Protein AF-A0AAD2FWX0-F1 (afdb_monomer)

Radius of gyration: 28.65 Å; Cα contacts (8 Å, |Δi|>4): 258; chains: 1; bounding box: 50×66×122 Å

Mean predicted aligned error: 11.03 Å

pLDDT: mean 80.1, std 17.55, range [33.38, 94.06]

Nearest PDB structures (foldseek):
  8rb3-assembly1_A  TM=5.840E-01  e=9.724E-02  Mus musculus
  8chf-assembly1_D  TM=2.519E-01  e=4.896E+00  Spodoptera frugiperda

Foldseek 3Di:
DWDADLNDTADQDPQLEDADDLDDPCVPDDPVPFDWDWDWFFPAPVDPGDIDTDTAGQDPDQHLLSLLVLVVVLVRNCRRVVDAQLRSLVVNLVSHDDPLNVLLVVLLVSDDPVLSRHPVSSVSSLQSSSVSRYPLCSLVNNVCCLQPPAADDPPDQLVSSLVSLVSSLSSNVSHHYDDDRDDQLVSLVSSCSRYPVVLVVVCVVVVNDSNPPPDGPVNSSVVVNVVVVVVVVVVPPPPPPPPPPPDDDDDDDDDDDDD

Organism: NCBI:txid2856

Secondary structure (DSSP, 8-state):
-EEEETTEEEE--GGGGSPPPSS---TT--SSS---EEEEEESSTTTTPPEEEEEEPPB---SHHHHHHHHHHHHHHHHHHT--HHHHHHHHHHHB-HHHHHHHHHHHHHS-TTTTTSHHHHHHHHHHHHTTTS-TTHHHHHHHHHHHT----TTS-HHHHHHHHHHHHHHGGGSSSS-PPPPHHHHHHHHHHHS-HHHHHHHHHTT--TT-TT--HHHHHHHHHHHHHHHHHHTT-PPP-------------------

Sequence (259 aa):
MKVIINGTSFDQNPKHDAPIPLYKDLSKWDPEAETKIKQKIRRNPQYASPTYKKEITPWDGDTVEDYCQFRFTWNELEIGQALNAAAKHQTILSVLSGQAKENWQTVISQLPANQQTTQQGFDTAMESFALCYCTLDARQKQRRFINKALRLPKNMSIRVFWNRLLFIFRCYPHLPGTGTTPTPEHRREILIQCLPRSVENDMTRGDYRWDDPNKTDIDLINYLTRLQTIDFSETRSIPPKTTVSYKEKEGTSRLQKRP

Solvent-accessible surface area (backbone atoms only — not comparable to full-atom values): 15430 Å² total; per-residue (Å²): 90,74,47,70,56,98,86,42,74,42,78,39,55,75,58,17,66,50,57,76,64,90,69,80,83,59,94,82,67,62,83,84,79,55,70,65,45,78,46,74,30,23,86,43,61,94,49,100,46,72,72,45,75,45,78,39,66,48,38,54,69,71,32,39,53,48,50,38,52,49,50,54,54,46,53,51,48,44,51,17,57,63,56,50,42,47,53,43,66,58,52,51,57,70,49,28,30,73,67,45,34,54,51,46,53,54,44,53,71,69,44,56,81,89,28,66,51,31,59,66,35,50,53,52,37,53,56,57,48,41,53,66,36,29,43,66,52,39,33,47,50,35,53,50,41,54,75,74,69,47,58,70,55,93,91,54,54,66,67,59,52,47,55,49,50,52,51,55,54,69,34,42,86,69,37,42,55,73,81,76,68,73,50,74,59,54,49,48,51,52,52,56,71,23,45,63,70,64,57,57,53,51,31,57,76,66,70,54,69,79,75,44,87,89,60,49,75,63,58,52,51,55,52,52,49,52,51,52,55,53,65,59,51,68,78,63,64,73,74,78,79,78,76,79,76,77,79,79,80,83,78,82,84,79,89,82,82,84,136

Structure (mmCIF, N/CA/C/O backbone):
data_AF-A0AAD2FWX0-F1
#
_entry.id   AF-A0AAD2FWX0-F1
#
loop_
_atom_site.group_PDB
_atom_site.id
_atom_site.type_symbol
_atom_site.label_atom_id
_atom_site.label_alt_id
_atom_site.label_comp_id
_ato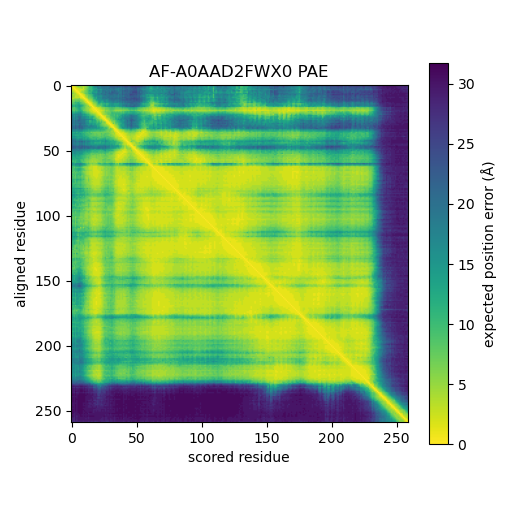m_site.label_asym_id
_atom_site.label_entity_id
_atom_site.label_seq_id
_atom_site.pdbx_PDB_ins_code
_atom_site.Cartn_x
_atom_site.Cartn_y
_atom_site.Cartn_z
_atom_site.occupancy
_atom_site.B_iso_or_equiv
_atom_site.auth_seq_id
_atom_site.auth_comp_id
_atom_site.auth_asym_id
_atom_site.auth_atom_id
_atom_site.pdbx_PDB_model_num
ATOM 1 N N . MET A 1 1 ? -6.998 -20.480 5.850 1.00 51.97 1 MET A N 1
ATOM 2 C CA . MET A 1 1 ? -5.945 -20.809 6.846 1.00 51.97 1 MET A CA 1
ATOM 3 C C . MET A 1 1 ? -6.313 -20.071 8.123 1.00 51.97 1 MET A C 1
ATOM 5 O O . MET A 1 1 ? -6.733 -18.933 7.998 1.00 51.97 1 MET A O 1
ATOM 9 N N . LYS A 1 2 ? -6.264 -20.683 9.311 1.00 53.44 2 LYS A N 1
ATOM 10 C CA . LYS A 1 2 ? -6.648 -19.988 10.552 1.00 53.44 2 LYS A CA 1
ATOM 11 C C . LYS A 1 2 ? -5.438 -19.272 11.142 1.00 53.44 2 LYS A C 1
ATOM 13 O O . LYS A 1 2 ? -4.434 -19.929 11.407 1.00 53.44 2 LYS A O 1
ATOM 18 N N . VAL A 1 3 ? -5.515 -17.956 11.327 1.00 56.06 3 VAL A N 1
ATOM 19 C CA . VAL A 1 3 ? -4.472 -17.184 12.018 1.00 56.06 3 VAL A CA 1
ATOM 20 C C . VAL A 1 3 ? -4.930 -16.875 13.424 1.00 56.06 3 VAL A C 1
ATOM 22 O O . VAL A 1 3 ? -6.023 -16.361 13.624 1.00 56.06 3 VAL A O 1
ATOM 25 N N . ILE A 1 4 ? -4.092 -17.223 14.398 1.00 63.25 4 ILE A N 1
ATOM 26 C CA . ILE A 1 4 ? -4.376 -16.990 15.807 1.00 63.25 4 ILE A CA 1
ATOM 27 C C . ILE A 1 4 ? -3.714 -15.679 16.217 1.00 63.25 4 ILE A C 1
ATOM 29 O O . ILE A 1 4 ? -2.489 -15.581 16.221 1.00 63.25 4 ILE A O 1
ATOM 33 N N . ILE A 1 5 ? -4.523 -14.687 16.578 1.00 58.03 5 ILE A N 1
ATOM 34 C CA . ILE A 1 5 ? -4.069 -13.412 17.142 1.00 58.03 5 ILE A CA 1
ATOM 35 C C . ILE A 1 5 ? -4.639 -13.340 18.553 1.00 58.03 5 ILE A C 1
ATOM 37 O O . ILE A 1 5 ? -5.848 -13.482 18.728 1.00 58.03 5 ILE A O 1
ATOM 41 N N . ASN A 1 6 ? -3.775 -13.200 19.562 1.00 57.03 6 ASN A N 1
ATOM 42 C CA . ASN A 1 6 ? -4.171 -13.145 20.977 1.00 57.03 6 ASN A CA 1
ATOM 43 C C . ASN A 1 6 ? -5.135 -14.277 21.399 1.00 57.03 6 ASN A C 1
ATOM 45 O O . ASN A 1 6 ? -6.086 -14.062 22.144 1.00 57.03 6 ASN A O 1
ATOM 49 N N . GLY A 1 7 ? -4.915 -15.494 20.888 1.00 55.06 7 GLY A N 1
ATOM 50 C CA . GLY A 1 7 ? -5.740 -16.670 21.194 1.00 55.06 7 GLY A CA 1
ATOM 51 C C . GLY A 1 7 ? -7.012 -16.826 20.350 1.00 55.06 7 GLY A C 1
ATOM 52 O O . GLY A 1 7 ? -7.690 -17.842 20.481 1.00 55.06 7 GLY A O 1
ATOM 53 N N . THR A 1 8 ? -7.318 -15.890 19.445 1.00 49.72 8 THR A N 1
ATOM 54 C CA . THR A 1 8 ? -8.514 -15.945 18.588 1.00 49.72 8 THR A CA 1
ATOM 55 C C . THR A 1 8 ? -8.162 -16.310 17.156 1.00 49.72 8 THR A C 1
ATOM 57 O O . THR A 1 8 ? -7.279 -15.710 16.552 1.00 49.72 8 THR A O 1
ATOM 60 N N . SER A 1 9 ? -8.870 -17.302 16.618 1.00 52.47 9 SER A N 1
ATOM 61 C CA . SER A 1 9 ? -8.701 -17.804 15.256 1.00 52.47 9 SER A CA 1
ATOM 62 C C . SER A 1 9 ? -9.491 -16.965 14.250 1.00 52.47 9 SER A C 1
ATOM 64 O O . SER A 1 9 ? -10.717 -16.995 14.269 1.00 52.47 9 SER A O 1
ATOM 66 N N . PHE A 1 10 ? -8.800 -16.337 13.304 1.00 61.47 10 PHE A N 1
ATOM 67 C CA . PHE A 1 10 ? -9.377 -15.654 12.147 1.00 61.47 10 PHE A CA 1
ATOM 68 C C . PHE A 1 10 ? -9.261 -16.528 10.899 1.00 61.47 10 PHE A C 1
ATOM 70 O O . PHE A 1 10 ? -8.184 -17.058 10.610 1.00 61.47 10 PHE A O 1
ATOM 77 N N . ASP A 1 11 ? -10.349 -16.672 10.146 1.00 58.66 11 ASP A N 1
ATOM 78 C CA . ASP A 1 11 ? -10.324 -17.368 8.862 1.00 58.66 11 ASP A CA 1
ATOM 79 C C . ASP A 1 11 ? -9.689 -16.467 7.796 1.00 58.66 11 ASP A C 1
ATOM 81 O O . ASP A 1 11 ? -10.306 -15.536 7.288 1.00 58.66 11 ASP A O 1
ATOM 85 N N . GLN A 1 12 ? -8.437 -16.744 7.424 1.00 60.34 12 GLN A N 1
ATOM 86 C CA . GLN A 1 12 ? -7.816 -16.065 6.291 1.00 60.34 12 GLN A CA 1
ATOM 87 C C . GLN A 1 12 ? -8.355 -16.632 4.977 1.00 60.34 12 GLN A C 1
ATOM 89 O O . GLN A 1 12 ? -8.085 -17.793 4.626 1.00 60.34 12 GLN A O 1
ATOM 94 N N . ASN A 1 13 ? -9.079 -15.782 4.245 1.00 62.78 13 ASN A N 1
ATOM 95 C CA . ASN A 1 13 ? -9.421 -15.968 2.840 1.00 62.78 13 ASN A CA 1
ATOM 96 C C . ASN A 1 13 ? -8.128 -16.008 2.001 1.00 62.78 13 ASN A C 1
ATOM 98 O O . ASN A 1 13 ? -7.291 -15.120 2.145 1.00 62.78 13 ASN A O 1
ATOM 102 N N . PRO A 1 14 ? -7.943 -16.975 1.087 1.00 56.66 14 PRO A N 1
ATOM 103 C CA . PRO A 1 14 ? -6.770 -17.033 0.207 1.00 56.66 14 PRO A CA 1
ATOM 104 C C . PRO A 1 14 ? -6.491 -15.739 -0.578 1.00 56.66 14 PRO A C 1
ATOM 106 O O . PRO A 1 14 ? -5.341 -15.451 -0.904 1.00 56.66 14 PRO A O 1
ATOM 109 N N . LYS A 1 15 ? -7.524 -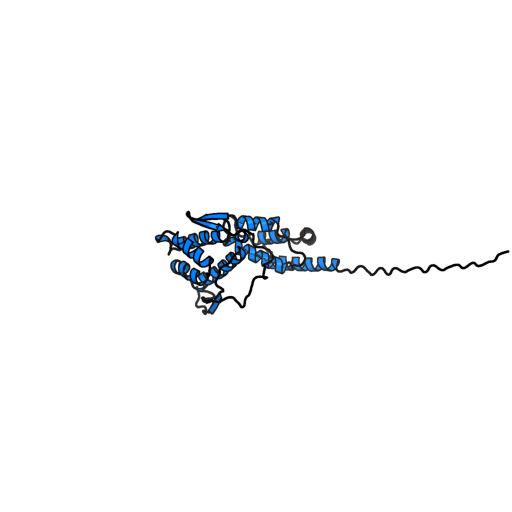14.931 -0.857 1.00 63.34 15 LYS A N 1
ATOM 110 C CA . LYS A 1 15 ? -7.383 -13.614 -1.508 1.00 63.34 15 LYS A CA 1
ATOM 111 C C . LYS A 1 15 ? -6.617 -12.589 -0.659 1.00 63.34 15 LYS A C 1
ATOM 113 O O . LYS A 1 15 ? -6.027 -11.668 -1.218 1.00 63.34 15 LYS A O 1
ATOM 118 N N . HIS A 1 16 ? -6.588 -12.771 0.659 1.00 67.94 16 HIS A N 1
ATOM 119 C CA . HIS A 1 16 ? -5.855 -11.935 1.613 1.00 67.94 16 HIS A CA 1
ATOM 120 C C . HIS A 1 16 ? -4.338 -12.198 1.614 1.00 67.94 16 HIS A C 1
ATOM 122 O O . HIS A 1 16 ? -3.591 -11.467 2.255 1.00 67.94 16 HIS A O 1
ATOM 128 N N . ASP A 1 17 ? -3.855 -13.232 0.916 1.00 70.06 17 ASP A N 1
ATOM 129 C CA . ASP A 1 17 ? -2.426 -13.588 0.910 1.00 70.06 17 ASP A CA 1
ATOM 130 C C . ASP A 1 17 ? -1.724 -13.333 -0.437 1.00 70.06 17 ASP A C 1
ATOM 132 O O . ASP A 1 17 ? -0.509 -13.493 -0.584 1.00 70.06 17 ASP A O 1
ATOM 136 N N . ALA A 1 18 ? -2.482 -12.926 -1.458 1.00 82.81 18 ALA A N 1
ATOM 137 C CA . ALA A 1 18 ? -1.908 -12.610 -2.755 1.00 82.81 18 ALA A CA 1
ATOM 138 C C . ALA A 1 18 ? -1.155 -11.265 -2.700 1.00 82.81 18 ALA A C 1
ATOM 140 O O . ALA A 1 18 ? -1.684 -10.286 -2.164 1.00 82.81 18 ALA A O 1
ATOM 141 N N . PRO A 1 19 ? 0.060 -11.171 -3.278 1.00 85.94 19 PRO A N 1
ATOM 142 C CA . PRO A 1 19 ? 0.735 -9.889 -3.423 1.00 85.94 19 PRO A CA 1
ATOM 143 C C . PRO A 1 19 ? -0.104 -8.948 -4.293 1.00 85.94 19 PRO A C 1
ATOM 145 O O . PRO A 1 19 ? -0.810 -9.385 -5.204 1.00 85.94 19 PRO A O 1
ATOM 148 N N . ILE A 1 20 ? 0.018 -7.646 -4.042 1.00 88.94 20 ILE A N 1
ATOM 149 C CA . ILE A 1 20 ? -0.648 -6.594 -4.808 1.00 88.94 20 ILE A CA 1
ATOM 150 C C . ILE A 1 20 ? -0.240 -6.737 -6.286 1.00 88.94 20 ILE A C 1
ATOM 152 O O . ILE A 1 20 ? 0.953 -6.607 -6.601 1.00 88.94 20 ILE A O 1
ATOM 156 N N . PRO A 1 21 ? -1.197 -7.004 -7.194 1.00 84.44 21 PRO A N 1
ATOM 157 C CA . PRO A 1 21 ? -0.909 -7.246 -8.602 1.00 84.44 21 PRO A CA 1
ATOM 158 C C . PRO A 1 21 ? -0.593 -5.945 -9.353 1.00 84.44 21 PRO A C 1
ATOM 160 O O . PRO A 1 21 ? -0.855 -4.837 -8.884 1.00 84.44 21 PRO A O 1
ATOM 163 N N . LEU A 1 22 ? -0.066 -6.057 -10.576 1.00 81.62 22 LEU A N 1
ATOM 164 C CA . LEU A 1 22 ? 0.107 -4.897 -11.465 1.00 81.62 22 LEU A CA 1
ATOM 165 C C . LEU A 1 22 ? -1.224 -4.326 -11.950 1.00 81.62 22 LEU A C 1
ATOM 167 O O . LEU A 1 22 ? -1.388 -3.112 -12.012 1.00 81.62 22 LEU A O 1
ATOM 171 N N . TYR A 1 23 ? -2.165 -5.195 -12.295 1.00 76.88 23 TYR A N 1
ATOM 172 C CA . TYR A 1 23 ? -3.485 -4.791 -12.752 1.00 76.88 23 TYR A CA 1
ATOM 173 C C . TYR A 1 23 ? -4.451 -4.859 -11.585 1.00 76.88 23 TYR A C 1
ATOM 175 O O . TYR A 1 23 ? -4.584 -5.912 -10.964 1.00 76.88 23 TYR A O 1
ATOM 183 N N . LYS A 1 24 ? -5.129 -3.745 -11.307 1.00 68.94 24 LYS A N 1
ATOM 184 C CA . LYS A 1 24 ? -6.305 -3.783 -10.449 1.00 68.94 24 LYS A CA 1
ATOM 185 C C . LYS A 1 24 ? -7.427 -4.443 -11.244 1.00 68.94 24 LYS A C 1
ATOM 187 O O . LYS A 1 24 ? -7.726 -4.007 -12.357 1.00 68.94 24 LYS A O 1
ATOM 192 N N . ASP A 1 25 ? -8.016 -5.497 -10.696 1.00 62.41 25 ASP A N 1
ATOM 193 C CA . ASP A 1 25 ? -9.217 -6.087 -11.275 1.00 62.41 25 ASP A CA 1
ATOM 194 C C . ASP A 1 25 ? -10.396 -5.142 -11.010 1.00 62.41 25 ASP A C 1
ATOM 196 O O . ASP A 1 25 ? -10.912 -5.060 -9.898 1.00 62.41 25 ASP A O 1
ATOM 200 N N . LEU A 1 26 ? -10.767 -4.362 -12.025 1.00 57.12 26 LEU A N 1
ATOM 201 C CA . LEU A 1 26 ? -11.879 -3.412 -11.956 1.00 57.12 26 LEU A CA 1
ATOM 202 C C . LEU A 1 26 ? -13.222 -4.054 -12.321 1.00 57.12 26 LEU A C 1
ATOM 204 O O . LEU A 1 26 ? -14.245 -3.386 -12.223 1.00 57.12 26 LEU A O 1
ATOM 208 N N . SER A 1 27 ? -13.249 -5.334 -12.716 1.00 54.38 27 SER A N 1
ATOM 209 C CA . SER A 1 27 ? -14.476 -6.003 -13.180 1.00 54.38 27 SER A CA 1
ATOM 210 C C . SER A 1 27 ? -15.568 -6.120 -12.111 1.00 54.38 27 SER A C 1
ATOM 212 O O . SER A 1 27 ? -16.712 -6.427 -12.433 1.00 54.38 27 SER A O 1
ATOM 214 N N . LYS A 1 28 ? -15.223 -5.865 -10.845 1.00 55.44 28 LYS A N 1
ATOM 215 C CA . LYS A 1 28 ? -16.121 -5.949 -9.685 1.00 55.44 28 LYS A CA 1
ATOM 216 C C . LYS A 1 28 ? -16.420 -4.600 -9.037 1.00 55.44 28 LYS A C 1
ATOM 218 O O . LYS A 1 28 ? -17.056 -4.572 -7.990 1.00 55.44 28 LYS A O 1
ATOM 223 N N . TRP A 1 29 ? -15.922 -3.503 -9.604 1.00 52.56 29 TRP A N 1
ATOM 224 C CA . TRP A 1 29 ? -16.077 -2.180 -9.013 1.00 52.56 29 TRP A CA 1
ATOM 225 C C . TRP A 1 29 ? -17.266 -1.448 -9.640 1.00 52.56 29 TRP A C 1
ATOM 227 O O . TRP A 1 29 ? -17.209 -1.069 -10.809 1.00 52.56 29 TRP A O 1
ATOM 237 N N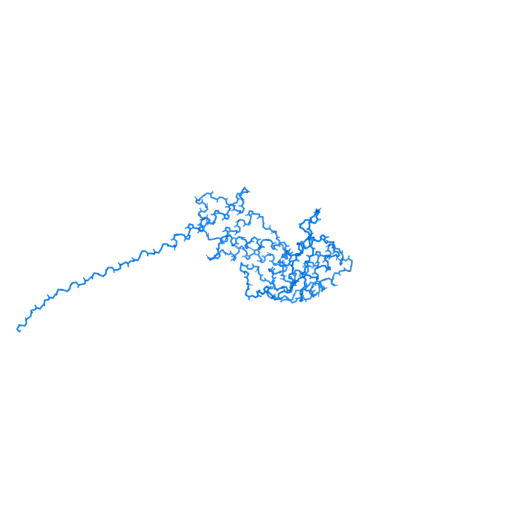 . ASP A 1 30 ? -18.323 -1.254 -8.850 1.00 56.97 30 ASP A N 1
ATOM 238 C CA . ASP A 1 30 ? -19.481 -0.430 -9.200 1.00 56.97 30 ASP A CA 1
ATOM 239 C C . ASP A 1 30 ? -19.463 0.871 -8.368 1.00 56.97 30 ASP A C 1
ATOM 241 O O . ASP A 1 30 ? -19.813 0.857 -7.185 1.00 56.97 30 ASP A O 1
ATOM 245 N N . PRO A 1 31 ? -19.043 2.004 -8.956 1.00 56.84 31 PRO A N 1
ATOM 246 C CA . PRO A 1 31 ? -18.960 3.279 -8.249 1.00 56.84 31 PRO A CA 1
ATOM 247 C C . PRO A 1 31 ? -20.318 3.904 -7.899 1.00 56.84 31 PRO A C 1
ATOM 249 O O . PRO A 1 31 ? -20.347 4.830 -7.083 1.00 56.84 31 PRO A O 1
ATOM 252 N N . GLU A 1 32 ? -21.417 3.468 -8.523 1.00 57.91 32 GLU A N 1
ATOM 253 C CA . GLU A 1 32 ? -22.753 4.046 -8.321 1.00 57.91 32 GLU A CA 1
ATOM 254 C C . GLU A 1 32 ? -23.525 3.351 -7.191 1.00 57.91 32 GLU A C 1
ATOM 256 O O . GLU A 1 32 ? -24.359 3.982 -6.540 1.00 57.91 32 GLU A O 1
ATOM 261 N N . ALA A 1 33 ? -23.198 2.090 -6.893 1.00 57.38 33 ALA A N 1
ATOM 262 C CA . ALA A 1 33 ? -23.810 1.319 -5.808 1.00 57.38 33 ALA A CA 1
ATOM 263 C C . ALA A 1 33 ? -23.231 1.625 -4.407 1.00 57.38 33 ALA A C 1
ATOM 265 O O . ALA A 1 33 ? -23.794 1.216 -3.387 1.00 57.38 33 ALA A O 1
ATOM 266 N N . GLU A 1 34 ? -22.105 2.336 -4.323 1.00 66.94 34 GLU A N 1
ATOM 267 C CA . GLU A 1 34 ? -21.393 2.563 -3.065 1.00 66.94 34 GLU A CA 1
ATOM 268 C C . GLU A 1 34 ? -22.021 3.693 -2.228 1.00 66.94 34 GLU A C 1
ATOM 270 O O . GLU A 1 34 ? -21.994 4.875 -2.582 1.00 66.94 34 GLU A O 1
ATOM 275 N N . THR A 1 35 ? -22.543 3.344 -1.048 1.00 77.19 35 THR A N 1
ATOM 276 C CA . THR A 1 35 ? -22.999 4.335 -0.062 1.00 77.19 35 THR A CA 1
ATOM 277 C C . THR A 1 35 ? -21.801 5.141 0.436 1.00 77.19 35 THR A C 1
ATOM 279 O O . THR A 1 35 ? -20.923 4.597 1.096 1.00 77.19 35 THR A O 1
ATOM 282 N N . LYS A 1 36 ? -21.757 6.449 0.161 1.00 85.81 36 LYS A N 1
ATOM 283 C CA . LYS A 1 36 ? -20.662 7.323 0.612 1.00 85.81 36 LYS A CA 1
ATOM 284 C C . LYS A 1 36 ? -21.006 8.024 1.918 1.00 85.81 36 LYS A C 1
ATOM 286 O O . LYS A 1 36 ? -22.054 8.656 2.045 1.00 85.81 36 LYS A O 1
ATOM 291 N N . ILE A 1 37 ? -20.074 8.009 2.863 1.00 87.56 37 ILE A N 1
ATOM 292 C CA . ILE A 1 37 ? -20.124 8.844 4.063 1.00 87.56 37 ILE A CA 1
ATOM 293 C C . ILE A 1 37 ? -19.329 10.135 3.848 1.00 87.56 37 ILE A C 1
ATOM 295 O O . ILE A 1 37 ? -18.355 10.173 3.095 1.00 87.56 37 ILE A O 1
ATOM 299 N N . LYS A 1 38 ? -19.741 11.221 4.509 1.00 89.38 38 LYS A N 1
ATOM 300 C CA . LYS A 1 38 ? -19.083 12.531 4.404 1.00 89.38 38 LYS A CA 1
ATOM 301 C C . LYS A 1 38 ? -18.364 12.858 5.702 1.00 89.38 38 LYS A C 1
ATOM 303 O O . LYS A 1 38 ? -19.008 13.075 6.723 1.00 89.38 38 LYS A O 1
ATOM 308 N N . GLN A 1 39 ? -17.041 12.952 5.640 1.00 88.06 39 GLN A N 1
ATOM 309 C CA . GLN A 1 39 ? -16.194 13.316 6.772 1.00 88.06 39 GLN A CA 1
ATOM 310 C C . GLN A 1 39 ? -15.627 14.720 6.579 1.00 88.06 39 GLN A C 1
ATOM 312 O O . GLN A 1 39 ? -15.141 15.072 5.504 1.00 88.06 39 GLN A O 1
ATOM 317 N N . LYS A 1 40 ? -15.705 15.556 7.615 1.00 88.00 40 LYS A N 1
ATOM 318 C CA . LYS A 1 40 ? -15.146 16.913 7.578 1.00 88.00 40 LYS A CA 1
ATOM 319 C C . LYS A 1 40 ? -13.665 16.845 7.936 1.00 88.00 40 LYS A C 1
ATOM 321 O O . LYS A 1 40 ? -13.343 16.360 9.016 1.00 88.00 40 LYS A O 1
ATOM 326 N N . ILE A 1 41 ? -12.789 17.335 7.060 1.00 90.69 41 ILE A N 1
ATOM 327 C CA . ILE A 1 41 ? -11.331 17.305 7.252 1.00 90.69 41 ILE A CA 1
ATOM 328 C C . ILE A 1 41 ? -10.668 18.630 6.867 1.00 90.69 41 ILE A C 1
ATOM 330 O O . ILE A 1 41 ? -11.245 19.446 6.147 1.00 90.69 41 ILE A O 1
ATOM 334 N N . ARG A 1 42 ? -9.449 18.856 7.362 1.00 86.50 42 ARG A N 1
ATOM 335 C CA . ARG A 1 42 ? -8.583 19.992 7.019 1.00 86.50 42 ARG A CA 1
ATOM 336 C C . ARG A 1 42 ? -7.443 19.538 6.116 1.00 86.50 42 ARG A C 1
ATOM 338 O O . ARG A 1 42 ? -6.910 18.448 6.289 1.00 86.50 42 ARG A O 1
ATOM 345 N N . ARG A 1 43 ? -7.033 20.392 5.171 1.00 79.62 43 ARG A N 1
ATOM 346 C CA . ARG A 1 43 ? -5.890 20.100 4.284 1.00 79.62 43 ARG A CA 1
ATOM 347 C C . ARG A 1 43 ? -4.564 20.154 5.035 1.00 79.62 43 ARG A C 1
ATOM 349 O O . ARG A 1 43 ? -3.661 19.383 4.739 1.00 79.62 43 ARG A O 1
ATOM 356 N N . ASN A 1 44 ? -4.460 21.069 5.994 1.00 77.69 44 ASN A N 1
ATOM 357 C CA . ASN A 1 44 ? -3.338 21.119 6.912 1.00 77.69 44 ASN A CA 1
ATOM 358 C C . ASN A 1 44 ? -3.860 21.454 8.318 1.00 77.69 44 ASN A C 1
ATOM 360 O O . ASN A 1 44 ? -4.178 22.616 8.581 1.00 77.69 44 ASN A O 1
ATOM 364 N N . PRO A 1 45 ? -4.033 20.453 9.197 1.00 75.38 45 PRO A N 1
ATOM 365 C CA . PRO A 1 45 ? -4.651 20.634 10.512 1.00 75.38 45 PRO A CA 1
ATOM 366 C C . PRO A 1 45 ? -3.840 21.559 11.431 1.00 75.38 45 PRO A C 1
ATOM 368 O O . PRO A 1 45 ? -4.429 22.189 12.306 1.00 75.38 45 PRO A O 1
ATOM 371 N N . GLN A 1 46 ? -2.523 21.667 11.209 1.00 74.69 46 GLN A N 1
ATOM 372 C CA . GLN A 1 46 ? -1.605 22.499 11.997 1.00 74.69 46 GLN A CA 1
ATOM 373 C C . GLN A 1 46 ? -1.764 24.001 11.726 1.00 74.69 46 GLN A C 1
ATOM 375 O O . GLN A 1 46 ? -1.330 24.820 12.529 1.00 74.69 46 GLN A O 1
ATOM 380 N N . TYR A 1 47 ? -2.404 24.370 10.616 1.00 74.00 47 TYR A N 1
ATOM 381 C CA . TYR A 1 47 ? -2.650 25.758 10.238 1.00 74.00 47 TYR A CA 1
ATOM 382 C C . TYR A 1 47 ? -4.156 26.017 10.199 1.00 74.00 47 TYR A C 1
ATOM 384 O O . TYR A 1 47 ? -4.964 25.088 10.099 1.00 74.00 47 TYR A O 1
ATOM 392 N N . ALA A 1 48 ? -4.551 27.290 10.229 1.00 71.69 48 ALA A N 1
ATOM 393 C CA . ALA A 1 48 ? -5.931 27.708 9.993 1.00 71.69 48 ALA A CA 1
ATOM 394 C C . ALA A 1 48 ? -6.311 27.484 8.514 1.00 71.69 48 ALA A C 1
ATOM 396 O O . ALA A 1 48 ? -6.434 28.421 7.731 1.00 71.69 48 ALA A O 1
ATOM 397 N N . SER A 1 49 ? -6.436 26.219 8.109 1.00 78.50 49 SER A N 1
ATOM 398 C CA . SER A 1 49 ? -6.847 25.826 6.766 1.00 78.50 49 SER A CA 1
ATOM 399 C C . SER A 1 49 ? -8.358 25.584 6.709 1.00 78.50 49 SER A C 1
ATOM 401 O O . SER A 1 49 ? -8.950 25.101 7.684 1.00 78.50 49 SER A O 1
ATOM 403 N N . PRO A 1 50 ? -9.008 25.913 5.577 1.00 81.38 50 PRO A N 1
ATOM 404 C CA . PRO A 1 50 ? -10.431 25.675 5.411 1.00 81.38 50 PRO A CA 1
ATOM 405 C C . PRO A 1 50 ? -10.740 24.181 5.513 1.00 81.38 50 PRO A C 1
ATOM 407 O O . PRO A 1 50 ? -10.017 23.321 5.002 1.00 81.38 50 PRO A O 1
ATOM 410 N N . THR A 1 51 ? -11.844 23.876 6.187 1.00 85.94 51 THR A N 1
ATOM 411 C CA . THR A 1 51 ? -12.372 22.516 6.266 1.00 85.94 51 THR A CA 1
ATOM 412 C C . THR A 1 51 ? -13.158 22.185 5.006 1.00 85.94 51 THR A C 1
ATOM 414 O O . THR A 1 51 ? -13.987 22.992 4.587 1.00 85.94 51 THR A O 1
ATOM 417 N N . TYR A 1 52 ? -12.986 20.984 4.468 1.00 88.38 52 TYR A N 1
ATOM 418 C CA . TYR A 1 52 ? -13.772 20.464 3.351 1.00 88.38 52 TYR A CA 1
ATOM 419 C C . TYR A 1 52 ? -14.409 19.116 3.711 1.00 88.38 52 TYR A C 1
ATOM 421 O O . TYR A 1 52 ? -14.034 18.479 4.698 1.00 88.38 52 TYR A O 1
ATOM 429 N N . LYS A 1 53 ? -15.426 18.709 2.944 1.00 89.19 53 LYS A N 1
ATOM 430 C CA . LYS A 1 53 ? -16.078 17.402 3.095 1.00 89.19 53 LYS A CA 1
ATOM 431 C C . LYS A 1 53 ? -15.392 16.410 2.167 1.00 89.19 53 LYS A C 1
ATOM 433 O O . LYS A 1 53 ? -15.416 16.601 0.955 1.00 89.19 53 LYS A O 1
ATOM 438 N N . LYS A 1 54 ? -14.803 15.366 2.736 1.00 88.25 54 LYS A N 1
ATOM 439 C CA . LYS A 1 54 ? -14.299 14.217 1.996 1.00 88.25 54 LYS A CA 1
ATOM 440 C C . LYS A 1 54 ? -15.376 13.145 1.944 1.00 88.25 54 LYS A C 1
ATOM 442 O O . LYS A 1 54 ? -15.932 12.775 2.978 1.00 88.25 54 LYS A O 1
ATOM 447 N N . GLU A 1 55 ? -15.667 12.673 0.741 1.00 89.50 55 GLU A N 1
ATOM 448 C CA . GLU A 1 55 ? -16.521 11.508 0.540 1.00 89.50 55 GLU A CA 1
ATOM 449 C C . GLU A 1 55 ? -15.678 10.245 0.672 1.00 89.50 55 GLU A C 1
ATOM 451 O O . GLU A 1 55 ? -14.585 10.155 0.108 1.00 89.50 55 GLU A O 1
ATOM 456 N N . ILE A 1 56 ? -16.164 9.298 1.465 1.00 88.19 56 ILE A N 1
ATOM 457 C CA . ILE A 1 56 ? -15.479 8.043 1.752 1.00 88.19 56 ILE A CA 1
ATOM 458 C C . ILE A 1 56 ? -16.478 6.921 1.551 1.00 88.19 56 ILE A C 1
ATOM 460 O O . ILE A 1 56 ? -17.564 6.949 2.127 1.00 88.19 56 ILE A O 1
ATOM 464 N N . THR A 1 57 ? -16.099 5.938 0.750 1.00 87.31 57 THR A N 1
ATOM 465 C CA . THR A 1 57 ? -16.786 4.652 0.721 1.00 87.31 57 THR A CA 1
ATOM 466 C C . THR A 1 57 ? -16.372 3.869 1.972 1.00 87.31 57 THR A C 1
ATOM 468 O O . THR A 1 57 ? -15.167 3.668 2.165 1.00 87.31 57 THR A O 1
ATOM 471 N N . PRO A 1 58 ? -17.315 3.455 2.839 1.00 87.88 58 PRO A N 1
ATOM 472 C CA . PRO A 1 58 ? -17.038 2.519 3.918 1.00 87.88 58 PRO A CA 1
ATOM 473 C C . PRO A 1 58 ? -16.372 1.256 3.379 1.00 87.88 58 PRO A C 1
ATOM 475 O O . PRO A 1 58 ? -16.770 0.711 2.353 1.00 87.88 58 PRO A O 1
ATOM 478 N N . TRP A 1 59 ? -15.321 0.822 4.055 1.00 89.75 59 TRP A N 1
ATOM 479 C CA . TRP A 1 59 ? -14.499 -0.280 3.595 1.00 89.75 59 TRP A CA 1
ATOM 480 C C . TRP A 1 59 ? -14.924 -1.594 4.250 1.00 89.75 59 TRP A C 1
ATOM 482 O O . TRP A 1 59 ? -15.026 -1.674 5.473 1.00 89.75 59 TRP A O 1
ATOM 492 N N . ASP A 1 60 ? -15.118 -2.619 3.423 1.00 87.38 60 ASP A N 1
ATOM 493 C CA . ASP A 1 60 ? -15.352 -4.018 3.816 1.00 87.38 60 ASP A CA 1
ATOM 494 C C . ASP A 1 60 ? -14.408 -4.967 3.054 1.00 87.38 60 ASP A C 1
ATOM 496 O O . ASP A 1 60 ? -14.773 -6.067 2.663 1.00 87.38 60 ASP A O 1
ATOM 500 N N . GLY A 1 61 ? -13.230 -4.459 2.679 1.00 77.19 61 GLY A N 1
ATOM 501 C CA . GLY A 1 61 ? -12.464 -5.009 1.564 1.00 77.19 61 GLY A CA 1
ATOM 502 C C . GLY A 1 61 ? -11.905 -6.415 1.767 1.00 77.19 61 GLY A C 1
ATOM 503 O O . GLY A 1 61 ? -11.639 -6.874 2.873 1.00 77.19 61 GLY A O 1
ATOM 504 N N . ASP A 1 62 ? -11.627 -7.046 0.626 1.00 78.50 62 ASP A N 1
ATOM 505 C CA . ASP A 1 62 ? -11.288 -8.467 0.524 1.00 78.50 62 ASP A CA 1
ATOM 506 C C . ASP A 1 62 ? -9.822 -8.737 0.153 1.00 78.50 62 ASP A C 1
ATOM 508 O O . ASP A 1 62 ? -9.378 -9.888 0.108 1.00 78.50 62 ASP A O 1
ATOM 512 N N . THR A 1 63 ? -9.053 -7.703 -0.184 1.00 84.81 63 THR A N 1
ATOM 513 C CA . THR A 1 63 ? -7.697 -7.860 -0.721 1.00 84.81 63 THR A CA 1
ATOM 514 C C . THR A 1 63 ? -6.678 -7.023 0.038 1.00 84.81 63 THR A C 1
ATOM 516 O O . THR A 1 63 ? -7.000 -6.009 0.659 1.00 84.81 63 THR A O 1
ATOM 519 N N . VAL A 1 64 ? -5.409 -7.426 -0.067 1.00 88.50 64 VAL A N 1
ATOM 520 C CA . VAL A 1 64 ? -4.267 -6.668 0.466 1.00 88.50 64 VAL A CA 1
ATOM 521 C C . VAL A 1 64 ? -4.228 -5.247 -0.107 1.00 88.50 64 VAL A C 1
ATOM 523 O O . VAL A 1 64 ? -3.949 -4.287 0.611 1.00 88.50 64 VAL A O 1
ATOM 526 N N . GLU A 1 65 ? -4.534 -5.096 -1.398 1.00 89.19 65 GLU A N 1
ATOM 527 C CA . GLU A 1 65 ? -4.586 -3.791 -2.057 1.00 89.19 65 GLU A CA 1
ATOM 528 C C . GLU A 1 65 ? -5.684 -2.900 -1.470 1.00 89.19 65 GLU A C 1
ATOM 530 O O . GLU A 1 65 ? -5.421 -1.735 -1.162 1.00 89.19 65 GLU A O 1
ATOM 535 N N . ASP A 1 66 ? -6.888 -3.443 -1.278 1.00 87.62 66 ASP A N 1
ATOM 536 C CA . ASP A 1 66 ? -8.006 -2.689 -0.710 1.00 87.62 66 ASP A CA 1
ATOM 537 C C . ASP A 1 66 ? -7.710 -2.275 0.731 1.00 87.62 66 ASP A C 1
ATOM 539 O O . ASP A 1 66 ? -7.996 -1.140 1.112 1.00 87.62 66 ASP A O 1
ATOM 543 N N . TYR A 1 67 ? -7.071 -3.149 1.513 1.00 91.00 67 TYR A N 1
ATOM 544 C CA . TYR A 1 67 ? -6.603 -2.807 2.853 1.00 91.00 67 TYR A CA 1
ATOM 545 C C . TYR A 1 67 ? -5.595 -1.646 2.831 1.00 91.00 67 TYR A C 1
ATOM 547 O O . TYR A 1 67 ? -5.722 -0.691 3.601 1.00 91.00 67 TYR A O 1
ATOM 555 N N . CYS A 1 68 ? -4.612 -1.659 1.927 1.00 91.94 68 CYS A N 1
ATOM 556 C CA . CYS A 1 68 ? -3.676 -0.541 1.798 1.00 91.94 68 CYS A CA 1
ATOM 557 C C . CYS A 1 68 ? -4.365 0.756 1.348 1.00 91.94 68 CYS A C 1
ATOM 559 O O . CYS A 1 68 ? -4.039 1.831 1.854 1.00 91.94 68 CYS A O 1
ATOM 561 N N . GLN A 1 69 ? -5.353 0.668 0.455 1.00 90.25 69 GLN A N 1
ATOM 562 C CA . GLN A 1 69 ? -6.152 1.819 0.041 1.00 90.25 69 GLN A CA 1
ATOM 563 C C . GLN A 1 69 ? -6.960 2.398 1.210 1.00 90.25 69 GLN A C 1
ATOM 565 O O . GLN A 1 69 ? -6.982 3.617 1.403 1.00 90.25 69 GLN A O 1
ATOM 570 N N . PHE A 1 70 ? -7.565 1.533 2.027 1.00 92.19 70 PHE A N 1
ATOM 571 C CA . PHE A 1 70 ? -8.193 1.915 3.286 1.00 92.19 70 PHE A CA 1
ATOM 572 C C . PHE A 1 70 ? -7.198 2.637 4.203 1.00 92.19 70 PHE A C 1
ATOM 574 O O . PHE A 1 70 ? -7.504 3.724 4.689 1.00 92.19 70 PHE A O 1
ATOM 581 N N . ARG A 1 71 ? -5.980 2.109 4.376 1.00 93.62 71 ARG A N 1
ATOM 582 C CA . ARG A 1 71 ? -4.938 2.747 5.198 1.00 93.62 71 ARG A CA 1
ATOM 583 C C . ARG A 1 71 ? -4.561 4.138 4.699 1.00 93.62 71 ARG A C 1
ATOM 585 O O . ARG A 1 71 ? -4.362 5.030 5.518 1.00 93.62 71 ARG A O 1
ATOM 592 N N . PHE A 1 72 ? -4.515 4.368 3.387 1.00 91.50 72 PHE A N 1
ATOM 593 C CA . PHE A 1 72 ? -4.293 5.713 2.847 1.00 91.50 72 PHE A CA 1
ATOM 594 C C . PHE A 1 72 ? -5.433 6.671 3.192 1.00 91.50 72 PHE A C 1
ATOM 596 O O . PHE A 1 72 ? -5.176 7.790 3.636 1.00 91.50 72 PHE A O 1
ATOM 603 N N . THR A 1 73 ? -6.680 6.224 3.034 1.00 90.62 73 THR A N 1
ATOM 604 C CA . THR A 1 73 ? -7.863 7.005 3.417 1.00 90.62 73 THR A CA 1
ATOM 605 C C . THR A 1 73 ? -7.868 7.302 4.915 1.00 90.62 73 THR A C 1
ATOM 607 O O . THR A 1 73 ? -8.122 8.441 5.308 1.00 90.62 73 THR A O 1
ATOM 610 N N . TRP A 1 74 ? -7.531 6.310 5.741 1.00 93.44 74 TRP A N 1
ATOM 611 C CA . TRP A 1 74 ? -7.424 6.450 7.187 1.00 93.44 74 TRP A CA 1
ATOM 612 C C . TRP A 1 74 ? -6.358 7.471 7.592 1.00 93.44 74 TRP A C 1
ATOM 614 O O . TRP A 1 74 ? -6.665 8.383 8.351 1.00 93.44 74 TRP A O 1
ATOM 624 N N . ASN A 1 75 ? -5.139 7.388 7.049 1.00 92.25 75 ASN A N 1
ATOM 625 C CA . ASN A 1 75 ? -4.070 8.334 7.390 1.00 92.25 75 ASN A CA 1
ATOM 626 C C . ASN A 1 75 ? -4.469 9.780 7.053 1.00 92.25 75 ASN A C 1
ATOM 628 O O . ASN A 1 75 ? -4.154 10.710 7.793 1.00 92.25 75 ASN A O 1
ATOM 632 N N . GLU A 1 76 ? -5.175 9.986 5.937 1.00 90.50 76 GLU A N 1
ATOM 633 C CA . GLU A 1 76 ? -5.660 11.315 5.562 1.00 90.50 76 GLU A CA 1
ATOM 634 C C . GLU A 1 76 ? -6.740 11.833 6.519 1.00 90.50 76 GLU A C 1
ATOM 636 O O . GLU A 1 76 ? -6.740 13.017 6.850 1.00 90.50 76 GLU A O 1
ATOM 641 N N . LEU A 1 77 ? -7.632 10.960 6.997 1.00 91.56 77 LEU A N 1
ATOM 642 C CA . LEU A 1 77 ? -8.612 11.304 8.028 1.00 91.56 77 LEU A CA 1
ATOM 643 C C . LEU A 1 77 ? -7.949 11.627 9.364 1.00 91.56 77 LEU A C 1
ATOM 645 O O . LEU A 1 77 ? -8.259 12.651 9.965 1.00 91.56 77 LEU A O 1
ATOM 649 N N . GLU A 1 78 ? -7.037 10.768 9.809 1.00 91.75 78 GLU A N 1
ATOM 650 C CA . GLU A 1 78 ? -6.318 10.906 11.070 1.00 91.75 78 GLU A CA 1
ATOM 651 C C . GLU A 1 78 ? -5.614 12.261 11.153 1.00 91.75 78 GLU A C 1
ATOM 653 O O . GLU A 1 78 ? -5.806 13.009 12.115 1.00 91.75 78 GLU A O 1
ATOM 658 N N . ILE A 1 79 ? -4.864 12.605 10.101 1.00 90.38 79 ILE A N 1
ATOM 659 C CA . ILE A 1 79 ? -4.202 13.901 9.972 1.00 90.38 79 ILE A CA 1
ATOM 660 C C . ILE A 1 79 ? -5.262 14.999 9.846 1.00 90.38 79 ILE A C 1
ATOM 662 O O . ILE A 1 79 ? -5.288 15.936 10.637 1.00 90.38 79 ILE A O 1
ATOM 666 N N . GLY A 1 80 ? -6.175 14.888 8.882 1.00 89.38 80 GLY A N 1
ATOM 667 C CA . GLY A 1 80 ? -7.125 15.947 8.549 1.00 89.38 80 GLY A CA 1
ATOM 668 C C . GLY A 1 80 ? -8.095 16.322 9.674 1.00 89.38 80 GLY A C 1
ATOM 669 O O . GLY A 1 80 ? -8.563 17.463 9.705 1.00 89.38 80 GLY A O 1
ATOM 670 N N . GLN A 1 81 ? -8.391 15.402 10.594 1.00 90.25 81 GLN A N 1
ATOM 671 C CA . GLN A 1 81 ? -9.239 15.629 11.771 1.00 90.25 81 GLN A CA 1
ATOM 672 C C . GLN A 1 81 ? -8.443 15.840 13.064 1.00 90.25 81 GLN A C 1
ATOM 674 O O . GLN A 1 81 ? -9.048 16.174 14.079 1.00 90.25 81 GLN A O 1
ATOM 679 N N . ALA A 1 82 ? -7.114 15.683 13.031 1.00 88.69 82 ALA A N 1
ATOM 680 C CA . ALA A 1 82 ? -6.243 15.741 14.205 1.00 88.69 82 ALA A CA 1
ATOM 681 C C . ALA A 1 82 ? -6.734 14.825 15.344 1.00 88.69 82 ALA A C 1
ATOM 683 O O . ALA A 1 82 ? -6.887 15.251 16.491 1.00 88.69 82 ALA A O 1
ATOM 684 N N . LEU A 1 83 ? -7.028 13.564 15.010 1.00 90.00 83 LEU A N 1
ATOM 685 C CA . LEU A 1 83 ? -7.612 12.610 15.955 1.00 90.00 83 LEU A CA 1
ATOM 686 C C . LEU A 1 83 ? -6.628 12.257 17.077 1.00 90.00 83 LEU A C 1
ATOM 688 O O . LEU A 1 83 ? -5.500 11.829 16.825 1.00 90.00 83 LEU A O 1
ATOM 692 N N . ASN A 1 84 ? -7.087 12.355 18.326 1.00 90.31 84 ASN A N 1
ATOM 693 C CA . ASN A 1 84 ? -6.395 11.756 19.468 1.00 90.31 84 ASN A CA 1
ATOM 694 C C . ASN A 1 84 ? -6.642 10.235 19.523 1.00 90.31 84 ASN A C 1
ATOM 696 O O . ASN A 1 84 ? -7.534 9.722 18.850 1.00 90.31 84 ASN A O 1
ATOM 700 N N . ALA A 1 85 ? -5.874 9.507 20.337 1.00 85.88 85 ALA A N 1
ATOM 701 C CA . ALA A 1 85 ? -5.925 8.044 20.385 1.00 85.88 85 ALA A CA 1
ATOM 702 C C . ALA A 1 85 ? -7.335 7.469 20.635 1.00 85.88 85 ALA A C 1
ATOM 704 O O . ALA A 1 85 ? -7.793 6.616 19.878 1.00 85.88 85 ALA A O 1
ATOM 705 N N . ALA A 1 86 ? -8.071 7.981 21.625 1.00 86.88 86 ALA A N 1
ATOM 706 C CA . ALA A 1 86 ? -9.441 7.538 21.894 1.00 86.88 86 ALA A CA 1
ATOM 707 C C . ALA A 1 86 ? -10.389 7.803 20.706 1.00 86.88 86 ALA A C 1
ATOM 709 O O . ALA A 1 86 ? -11.182 6.938 20.329 1.00 86.88 86 ALA A O 1
ATOM 710 N N . ALA A 1 87 ? -10.276 8.973 20.070 1.00 90.75 87 ALA A N 1
ATOM 711 C CA . ALA A 1 87 ? -11.068 9.319 18.895 1.00 90.75 87 ALA A CA 1
ATOM 712 C C . ALA A 1 87 ? -10.730 8.433 17.688 1.00 90.75 87 ALA A C 1
ATOM 714 O O . ALA A 1 87 ? -11.627 8.135 16.898 1.00 90.75 87 ALA A O 1
ATOM 715 N N . LYS A 1 88 ? -9.483 7.960 17.553 1.00 93.25 88 LYS A N 1
ATOM 716 C CA . LYS A 1 88 ? -9.089 7.033 16.481 1.00 93.25 88 LYS A CA 1
ATOM 717 C C . LYS A 1 88 ? -9.877 5.721 16.548 1.00 93.25 88 LYS A C 1
ATOM 719 O O . LYS A 1 88 ? -10.472 5.327 15.546 1.00 93.25 88 LYS A O 1
ATOM 724 N N . HIS A 1 89 ? -9.965 5.104 17.730 1.00 88.44 89 HIS A N 1
ATOM 725 C CA . HIS A 1 89 ? -10.697 3.844 17.935 1.00 88.44 89 HIS A CA 1
ATOM 726 C C . HIS A 1 89 ? -12.181 3.923 17.553 1.00 88.44 89 HIS A C 1
ATOM 728 O O . HIS A 1 89 ? -12.739 2.941 17.065 1.00 88.44 89 HIS A O 1
ATOM 734 N N . GLN A 1 90 ? -12.812 5.083 17.754 1.00 87.38 90 GLN A N 1
ATOM 735 C CA . GLN A 1 90 ? -14.221 5.303 17.414 1.00 87.38 90 GLN A CA 1
ATOM 736 C C . GLN A 1 90 ? -14.411 5.735 15.957 1.00 87.38 90 GLN A C 1
ATOM 738 O O . GLN A 1 90 ? -15.321 5.267 15.278 1.00 87.38 90 GLN A O 1
ATOM 743 N N . THR A 1 91 ? -13.542 6.607 15.444 1.00 91.38 91 THR A N 1
ATOM 744 C CA . THR A 1 91 ? -13.691 7.171 14.093 1.00 91.38 91 THR A CA 1
ATOM 745 C C . THR A 1 91 ? -13.494 6.110 13.020 1.00 91.38 91 THR A C 1
ATOM 747 O O . THR A 1 91 ? -14.200 6.121 12.011 1.00 91.38 91 THR A O 1
ATOM 750 N N . ILE A 1 92 ? -12.594 5.154 13.245 1.00 92.88 92 ILE A N 1
ATOM 751 C CA . ILE A 1 92 ? -12.360 4.058 12.303 1.00 92.88 92 ILE A CA 1
ATOM 752 C C . ILE A 1 92 ? -13.634 3.229 12.063 1.00 92.88 92 ILE A C 1
ATOM 754 O O . ILE A 1 92 ? -13.937 2.911 10.923 1.00 92.88 92 ILE A O 1
ATOM 758 N N . LEU A 1 93 ? -14.483 3.011 13.077 1.00 91.12 93 LEU A N 1
ATOM 759 C CA . LEU A 1 93 ? -15.764 2.302 12.922 1.00 91.12 93 LEU A CA 1
ATOM 760 C C . LEU A 1 93 ? -16.742 2.996 11.967 1.00 91.12 93 LEU A C 1
ATOM 762 O O . LEU A 1 93 ? -17.662 2.348 11.470 1.00 91.12 93 LEU A O 1
ATOM 766 N N . SER A 1 94 ? -16.580 4.303 11.737 1.00 89.19 94 SER A N 1
ATOM 767 C CA . SER A 1 94 ? -17.416 5.046 10.792 1.00 89.19 94 SER A CA 1
ATOM 768 C C . SER A 1 94 ? -17.017 4.801 9.337 1.00 89.19 94 SER A C 1
ATOM 770 O O . SER A 1 94 ? -17.852 4.946 8.454 1.00 89.19 94 SER A O 1
ATOM 772 N N . VAL A 1 95 ? -15.763 4.415 9.088 1.00 91.69 95 VAL A N 1
ATOM 773 C CA . VAL A 1 95 ? -15.208 4.199 7.740 1.00 91.69 95 VAL A CA 1
ATOM 774 C C . VAL A 1 95 ? -15.077 2.718 7.395 1.00 91.69 95 VAL A C 1
ATOM 776 O O . VAL A 1 95 ? -14.567 2.383 6.331 1.00 91.69 95 VAL A O 1
ATOM 779 N N . LEU A 1 96 ? -15.547 1.847 8.286 1.00 93.50 96 LEU A N 1
ATOM 780 C CA . LEU A 1 96 ? -15.640 0.406 8.101 1.00 93.50 96 LEU A CA 1
ATOM 781 C C . LEU A 1 96 ? -17.105 -0.004 7.920 1.00 93.50 96 LEU A C 1
ATOM 783 O O . LEU A 1 96 ? -18.009 0.572 8.532 1.00 93.50 96 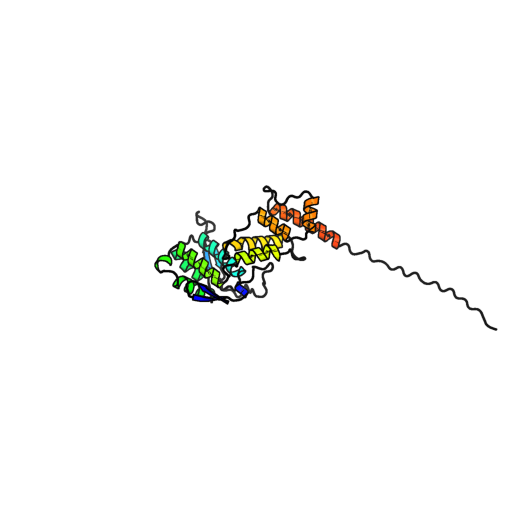LEU A O 1
ATOM 787 N N . SER A 1 97 ? -17.330 -1.046 7.134 1.00 91.50 97 SER A N 1
ATOM 788 C CA . SER A 1 97 ? -18.627 -1.704 6.957 1.00 91.50 97 SER A CA 1
ATOM 789 C C . SER A 1 97 ? -18.478 -3.222 7.049 1.00 91.50 97 SER A C 1
ATOM 791 O O . SER A 1 97 ? -17.359 -3.716 7.148 1.00 91.50 97 SER A O 1
ATOM 793 N N . GLY A 1 98 ? -19.611 -3.931 7.083 1.00 90.31 98 GLY A N 1
ATOM 794 C CA . GLY A 1 98 ? -19.683 -5.394 7.009 1.00 90.31 98 GLY A CA 1
ATOM 795 C C . GLY A 1 98 ? -18.722 -6.137 7.939 1.00 90.31 98 GLY A C 1
ATOM 796 O O . GLY A 1 98 ? -18.587 -5.789 9.119 1.00 90.31 98 GLY A O 1
ATOM 797 N N . GLN A 1 99 ? -18.048 -7.144 7.387 1.00 89.25 99 GLN A N 1
ATOM 798 C CA . GLN A 1 99 ? -17.101 -7.996 8.099 1.00 89.25 99 GLN A CA 1
ATOM 799 C C . GLN A 1 99 ? -15.919 -7.199 8.651 1.00 89.25 99 GLN A C 1
ATOM 801 O O . GLN A 1 99 ? -15.412 -7.499 9.737 1.00 89.25 99 GLN A O 1
ATOM 806 N N . ALA A 1 100 ? -15.484 -6.152 7.947 1.00 91.56 100 ALA A N 1
ATOM 807 C CA . ALA A 1 100 ? -14.353 -5.362 8.400 1.00 91.56 100 ALA A CA 1
ATOM 808 C C . ALA A 1 100 ? -14.625 -4.608 9.698 1.00 91.56 100 ALA A C 1
ATOM 810 O O . ALA A 1 100 ? -13.744 -4.494 10.558 1.00 91.56 100 ALA A O 1
ATOM 811 N N . LYS A 1 101 ? -15.859 -4.141 9.878 1.00 93.25 101 LYS A N 1
ATOM 812 C CA . LYS A 1 101 ? -16.287 -3.504 11.122 1.00 93.25 101 LYS A CA 1
ATOM 813 C C . LYS A 1 101 ? -16.305 -4.494 12.291 1.00 93.25 101 LYS A C 1
ATOM 815 O O . LYS A 1 101 ? -15.815 -4.157 13.369 1.00 93.25 101 LYS A O 1
ATOM 820 N N . GLU A 1 102 ? -16.801 -5.711 12.072 1.00 91.94 102 GLU A N 1
ATOM 821 C CA . GLU A 1 102 ? -16.825 -6.785 13.079 1.00 91.94 102 GLU A CA 1
ATOM 822 C C . GLU A 1 102 ? -15.413 -7.232 13.484 1.00 91.94 102 GLU A C 1
ATOM 824 O O . GLU A 1 102 ? -15.113 -7.387 14.672 1.00 91.94 102 GLU A O 1
ATOM 829 N N 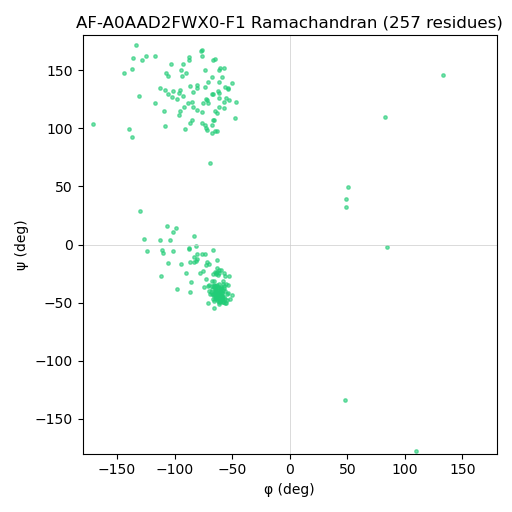. ASN A 1 103 ? -14.516 -7.370 12.502 1.00 91.50 103 ASN A N 1
ATOM 830 C CA . ASN A 1 103 ? -13.108 -7.691 12.733 1.00 91.50 103 ASN A CA 1
ATOM 831 C C . ASN A 1 103 ? -12.444 -6.632 13.621 1.00 91.50 103 ASN A C 1
ATOM 833 O O . ASN A 1 103 ? -11.747 -6.973 14.577 1.00 91.50 103 ASN A O 1
ATOM 837 N N . TRP A 1 104 ? -12.699 -5.345 13.357 1.00 93.56 104 TRP A N 1
ATOM 838 C CA . TRP A 1 104 ? -12.165 -4.264 14.185 1.00 93.56 104 TRP A CA 1
ATOM 839 C C . TRP A 1 104 ? -12.693 -4.327 15.619 1.00 93.56 104 TRP A C 1
ATOM 841 O O . TRP A 1 104 ? -11.913 -4.251 16.566 1.00 93.56 104 TRP A O 1
ATOM 851 N N . GLN A 1 105 ? -14.004 -4.506 15.801 1.00 93.12 105 GLN A N 1
ATOM 852 C CA . GLN A 1 105 ? -14.604 -4.619 17.136 1.00 93.12 105 GLN A CA 1
ATOM 853 C C . GLN A 1 105 ? -14.024 -5.799 17.921 1.00 93.12 105 GLN A C 1
ATOM 855 O O . GLN A 1 105 ? -13.711 -5.654 19.104 1.00 93.12 105 GLN A O 1
ATOM 860 N N . THR A 1 106 ? -13.813 -6.930 17.248 1.00 92.31 106 THR A N 1
ATOM 861 C CA . THR A 1 106 ? -13.179 -8.118 17.827 1.00 92.31 106 THR A CA 1
ATOM 862 C C . THR A 1 106 ? -11.756 -7.805 18.290 1.00 92.31 106 THR A C 1
ATOM 864 O O . THR A 1 106 ? -11.422 -8.068 19.445 1.00 92.31 106 THR A O 1
ATOM 867 N N . VAL A 1 107 ? -10.940 -7.162 17.448 1.00 92.62 107 VAL A N 1
ATOM 868 C CA . VAL A 1 107 ? -9.574 -6.738 17.804 1.00 92.62 107 VAL A CA 1
ATOM 869 C C . VAL A 1 107 ? -9.571 -5.798 19.015 1.00 92.62 107 VAL A C 1
ATOM 871 O O . VAL A 1 107 ? -8.786 -5.996 19.940 1.00 92.62 107 VAL A O 1
ATOM 874 N N . ILE A 1 108 ? -10.469 -4.808 19.059 1.00 92.19 108 ILE A N 1
ATOM 875 C CA . ILE A 1 108 ? -10.560 -3.879 20.196 1.00 92.19 108 ILE A CA 1
ATOM 876 C C . ILE A 1 108 ? -10.980 -4.588 21.483 1.00 92.19 108 ILE A C 1
ATOM 878 O O . ILE A 1 108 ? -10.416 -4.301 22.537 1.00 92.19 108 ILE A O 1
ATOM 882 N N . SER A 1 109 ? -11.917 -5.536 21.413 1.00 91.31 109 SER A N 1
ATOM 883 C CA . SER A 1 109 ? -12.378 -6.287 22.590 1.00 91.31 109 SER A CA 1
ATOM 884 C C . SER A 1 109 ? -11.280 -7.135 23.245 1.00 91.31 109 SER A C 1
ATOM 886 O O . SER A 1 109 ? -11.356 -7.423 24.437 1.00 91.31 109 SER A O 1
ATOM 888 N N . GLN A 1 110 ? -10.247 -7.502 22.481 1.00 90.06 110 GLN A N 1
ATOM 889 C CA . GLN A 1 110 ? -9.100 -8.278 22.956 1.00 90.06 110 GLN A CA 1
ATOM 890 C C . GLN A 1 110 ? -7.994 -7.408 23.552 1.00 90.06 110 GLN A C 1
ATOM 892 O O . GLN A 1 110 ? -7.098 -7.929 24.218 1.00 90.06 110 GLN A O 1
ATOM 897 N N . LEU A 1 111 ? -8.026 -6.094 23.317 1.00 90.88 111 LEU A N 1
ATOM 898 C CA . LEU A 1 111 ? -7.077 -5.200 23.957 1.00 90.88 111 LEU A CA 1
ATOM 899 C C . LEU A 1 111 ? -7.395 -5.069 25.451 1.00 90.88 111 LEU A C 1
ATOM 901 O O . LEU A 1 111 ? -8.564 -4.893 25.816 1.00 90.88 111 LEU A O 1
ATOM 905 N N . PRO A 1 112 ? -6.366 -5.050 26.317 1.00 90.88 112 PRO A N 1
ATOM 906 C CA . PRO A 1 112 ? -6.525 -4.678 27.715 1.00 90.88 112 PRO A CA 1
ATOM 907 C C . PRO A 1 112 ? -7.285 -3.353 27.859 1.00 90.88 112 PRO A C 1
ATOM 909 O O . PRO A 1 112 ? -7.028 -2.402 27.118 1.00 90.88 112 PRO A O 1
ATOM 912 N N . ALA A 1 113 ? -8.194 -3.259 28.834 1.00 87.50 113 ALA A N 1
ATOM 913 C CA . ALA A 1 113 ? -9.052 -2.080 29.010 1.00 87.50 113 ALA A CA 1
ATOM 914 C C . ALA A 1 113 ? -8.255 -0.765 29.148 1.00 87.50 113 ALA A C 1
ATOM 916 O O . ALA A 1 113 ? -8.671 0.275 28.646 1.00 87.50 113 ALA A O 1
ATOM 917 N N . ASN A 1 114 ? -7.069 -0.817 29.762 1.00 88.06 114 ASN A N 1
ATOM 918 C CA . ASN A 1 114 ? -6.166 0.328 29.910 1.00 88.06 114 ASN A CA 1
ATOM 919 C C . ASN A 1 114 ? -5.447 0.744 28.611 1.00 88.06 114 ASN A C 1
ATOM 921 O O . ASN A 1 114 ? -4.774 1.771 28.601 1.00 88.06 114 ASN A O 1
ATOM 925 N N . GLN A 1 115 ? -5.560 -0.030 27.529 1.00 89.62 115 GLN A N 1
ATOM 926 C CA . GLN A 1 115 ? -4.958 0.266 26.226 1.00 89.62 115 GLN A CA 1
ATOM 927 C C . GLN A 1 115 ? -5.977 0.739 25.182 1.00 89.62 115 GLN A C 1
ATOM 929 O O . GLN A 1 115 ? -5.581 1.353 24.200 1.00 89.62 115 GLN A O 1
ATOM 934 N N . GLN A 1 116 ? -7.281 0.548 25.399 1.00 86.19 116 GLN A N 1
ATOM 935 C CA . GLN A 1 116 ? -8.331 0.877 24.416 1.00 86.19 116 GLN A CA 1
ATOM 936 C C . GLN A 1 116 ? -8.497 2.382 24.116 1.00 86.19 116 GLN A C 1
ATOM 938 O O . GLN A 1 116 ? -9.301 2.767 23.270 1.00 86.19 116 GLN A O 1
ATOM 943 N N . THR A 1 117 ? -7.764 3.250 24.812 1.00 87.44 117 THR A N 1
ATOM 944 C CA . THR A 1 117 ? -7.784 4.708 24.621 1.00 87.44 117 THR A CA 1
ATOM 945 C C . THR A 1 117 ? -6.394 5.301 24.394 1.00 87.44 117 THR A C 1
ATOM 947 O O . THR A 1 117 ? -6.259 6.523 24.296 1.00 87.44 117 THR A O 1
ATOM 950 N N . THR A 1 118 ? -5.353 4.466 24.303 1.00 92.81 118 THR A N 1
ATOM 951 C CA . THR A 1 118 ? -3.957 4.908 24.192 1.00 92.81 118 THR A CA 1
ATOM 952 C C . THR A 1 118 ? -3.444 4.785 22.763 1.00 92.81 118 THR A C 1
ATOM 954 O O . THR A 1 118 ? -3.930 3.982 21.971 1.00 92.81 118 THR A O 1
ATOM 957 N N . GLN A 1 119 ? -2.432 5.586 22.417 1.00 93.38 119 GLN A N 1
ATOM 958 C CA . GLN A 1 119 ? -1.825 5.526 21.085 1.00 93.38 119 GLN A CA 1
ATOM 959 C C . GLN A 1 119 ? -1.206 4.147 20.818 1.00 93.38 119 GLN A C 1
ATOM 961 O O . GLN A 1 119 ? -1.427 3.573 19.759 1.00 93.38 119 GLN A O 1
ATOM 966 N N . GLN A 1 120 ? -0.512 3.586 21.811 1.00 93.44 120 GLN A N 1
ATOM 967 C CA . GLN A 1 120 ? 0.076 2.251 21.720 1.00 93.44 120 GLN A CA 1
ATOM 968 C C . GLN A 1 120 ? -0.986 1.166 21.495 1.00 93.44 120 GLN A C 1
ATOM 970 O O . GLN A 1 120 ? -0.771 0.248 20.703 1.00 93.44 120 GLN A O 1
ATOM 975 N N . GLY A 1 121 ? -2.134 1.261 22.175 1.00 93.44 121 GLY A N 1
ATOM 976 C CA . GLY A 1 121 ? -3.240 0.334 21.961 1.00 93.44 121 GLY A CA 1
ATOM 977 C C . GLY A 1 121 ? -3.829 0.456 20.561 1.00 93.44 121 GLY A C 1
ATOM 978 O O . GLY A 1 121 ? -4.087 -0.562 19.925 1.00 93.44 121 GLY A O 1
ATOM 979 N N . PHE A 1 122 ? -3.959 1.674 20.030 1.00 94.00 122 PHE A N 1
ATOM 980 C CA . PHE A 1 122 ? -4.376 1.878 18.643 1.00 94.00 122 PHE A CA 1
ATOM 981 C C . PHE A 1 122 ? -3.399 1.251 17.643 1.00 94.00 122 PHE A C 1
ATOM 983 O O . PHE A 1 122 ? -3.830 0.545 16.734 1.00 94.00 122 PHE A O 1
ATOM 990 N N . ASP A 1 123 ? -2.095 1.455 17.830 1.00 92.81 123 ASP A N 1
ATOM 991 C CA . ASP A 1 123 ? -1.072 0.883 16.951 1.00 92.81 123 ASP A CA 1
ATOM 992 C C . ASP A 1 123 ? -1.104 -0.657 17.000 1.00 92.81 123 ASP A C 1
ATOM 994 O O . ASP A 1 123 ? -1.141 -1.311 15.957 1.00 92.81 123 ASP A O 1
ATOM 998 N N . THR A 1 124 ? -1.245 -1.234 18.199 1.00 92.75 124 THR A N 1
ATOM 999 C CA . THR A 1 124 ? -1.397 -2.688 18.407 1.00 92.75 124 THR A CA 1
ATOM 1000 C C . THR A 1 124 ? -2.675 -3.236 17.757 1.00 92.75 124 THR A C 1
ATOM 1002 O O . THR A 1 124 ? -2.664 -4.306 17.138 1.00 92.75 124 THR A O 1
ATOM 1005 N N . ALA A 1 125 ? -3.789 -2.502 17.857 1.00 93.38 125 ALA A N 1
ATOM 1006 C CA . ALA A 1 125 ? -5.030 -2.854 17.174 1.00 93.38 125 ALA A CA 1
ATOM 1007 C C . ALA A 1 125 ? -4.865 -2.808 15.656 1.00 93.38 125 ALA A C 1
ATOM 1009 O O . ALA A 1 125 ? -5.309 -3.721 14.973 1.00 93.38 125 ALA A O 1
ATOM 1010 N N . MET A 1 126 ? -4.208 -1.785 15.111 1.00 93.38 126 MET A N 1
ATOM 1011 C CA . MET A 1 126 ? -3.983 -1.672 13.670 1.00 93.38 126 MET A CA 1
ATOM 1012 C C . MET A 1 126 ? -3.092 -2.789 13.126 1.00 93.38 126 MET A C 1
ATOM 1014 O O . MET A 1 126 ? -3.335 -3.268 12.018 1.00 93.38 126 MET A O 1
ATOM 1018 N N . GLU A 1 127 ? -2.084 -3.220 13.882 1.00 90.81 127 GLU A N 1
ATOM 1019 C CA . GLU A 1 127 ? -1.261 -4.382 13.534 1.00 90.81 127 GLU A CA 1
ATOM 1020 C C . GLU A 1 127 ? -2.083 -5.674 13.541 1.00 90.81 127 GLU A C 1
ATOM 1022 O O . GLU A 1 127 ? -2.052 -6.426 12.569 1.00 90.81 127 GLU A O 1
ATOM 1027 N N . SER A 1 128 ? -2.881 -5.894 14.587 1.00 90.50 128 SER A N 1
ATOM 1028 C CA . SER A 1 128 ? -3.761 -7.065 14.698 1.00 90.50 128 SER A CA 1
ATOM 1029 C C . SER A 1 128 ? -4.833 -7.075 13.605 1.00 90.50 128 SER A C 1
ATOM 1031 O O . SER A 1 128 ? -5.094 -8.100 12.985 1.00 90.50 128 SER A O 1
ATOM 1033 N N . PHE A 1 129 ? -5.409 -5.914 13.304 1.00 92.31 129 PHE A N 1
ATOM 1034 C CA . PHE A 1 129 ? -6.408 -5.749 12.257 1.00 92.31 129 PHE A CA 1
ATOM 1035 C C . PHE A 1 129 ? -5.836 -6.014 10.865 1.00 92.31 129 PHE A C 1
ATOM 1037 O O . PHE A 1 129 ? -6.508 -6.614 10.031 1.00 92.31 129 PHE A O 1
ATOM 1044 N N . ALA A 1 130 ? -4.577 -5.637 10.615 1.00 91.69 130 ALA A N 1
ATOM 1045 C CA . ALA A 1 130 ? -3.897 -5.957 9.362 1.00 91.69 130 ALA A CA 1
ATOM 1046 C C . ALA A 1 130 ? -3.859 -7.470 9.102 1.00 91.69 130 ALA A C 1
ATOM 1048 O O . ALA A 1 130 ? -3.985 -7.902 7.959 1.00 91.69 130 ALA A O 1
ATOM 1049 N N . LEU A 1 131 ? -3.713 -8.277 10.156 1.00 89.50 131 LEU A N 1
ATOM 1050 C CA . LEU A 1 131 ? -3.593 -9.731 10.052 1.00 89.50 131 LEU A CA 1
ATOM 1051 C C . LEU A 1 131 ? -4.899 -10.443 9.670 1.00 89.50 131 LEU A C 1
ATOM 1053 O O . LEU A 1 131 ? -4.862 -11.592 9.220 1.00 89.50 131 LEU A O 1
ATOM 1057 N N . CYS A 1 132 ? -6.038 -9.753 9.773 1.00 87.38 132 CYS A N 1
ATOM 1058 C CA . CYS A 1 132 ? -7.299 -10.219 9.204 1.00 87.38 132 CYS A CA 1
ATOM 1059 C C . CYS A 1 132 ? -7.260 -10.238 7.661 1.00 87.38 132 CYS A C 1
ATOM 1061 O O . CYS A 1 132 ? -7.956 -11.044 7.053 1.00 87.38 132 CYS A O 1
ATOM 1063 N N . TYR A 1 133 ? -6.415 -9.407 7.031 1.00 87.62 133 TYR A N 1
ATOM 1064 C CA . TYR A 1 133 ? -6.376 -9.202 5.570 1.00 87.62 133 TYR A CA 1
ATOM 1065 C C . TYR A 1 133 ? -5.016 -9.460 4.930 1.00 87.62 133 TYR A C 1
ATOM 1067 O O . TYR A 1 133 ? -4.889 -9.349 3.715 1.00 87.62 133 TYR A O 1
ATOM 1075 N N . CYS A 1 134 ? -3.986 -9.719 5.727 1.00 89.00 134 CYS A N 1
ATOM 1076 C CA . CYS A 1 134 ? -2.613 -9.925 5.289 1.00 89.00 134 CYS A CA 1
ATOM 1077 C C . CYS A 1 134 ? -1.967 -10.988 6.177 1.00 89.00 134 CYS A C 1
ATOM 1079 O O . CYS A 1 134 ? -2.225 -11.051 7.376 1.00 89.00 134 CYS A O 1
ATOM 1081 N N . THR A 1 135 ? -1.055 -11.793 5.646 1.00 88.12 135 THR A N 1
ATOM 1082 C CA . THR A 1 135 ? -0.209 -12.633 6.503 1.00 88.12 135 THR A CA 1
ATOM 1083 C C . THR A 1 135 ? 0.896 -11.820 7.173 1.00 88.12 135 THR A C 1
ATOM 1085 O O . THR A 1 135 ? 1.274 -10.740 6.714 1.00 88.12 135 THR A O 1
ATOM 1088 N N . LEU A 1 136 ? 1.481 -12.379 8.238 1.00 89.12 136 LEU A N 1
ATOM 1089 C CA . LEU A 1 136 ? 2.645 -11.804 8.926 1.00 89.12 136 LEU A CA 1
ATOM 1090 C C . LEU A 1 136 ? 3.843 -11.563 7.991 1.00 89.12 136 LEU A C 1
ATOM 1092 O O . LEU A 1 136 ? 4.658 -10.685 8.251 1.00 89.12 136 LEU A O 1
ATOM 1096 N N . ASP A 1 137 ? 3.957 -12.332 6.908 1.00 89.62 137 ASP A N 1
ATOM 1097 C CA . ASP A 1 137 ? 5.029 -12.239 5.918 1.00 89.62 137 ASP A CA 1
ATOM 1098 C C . ASP A 1 137 ? 4.622 -11.502 4.627 1.00 89.62 137 ASP A C 1
ATOM 1100 O O . ASP A 1 137 ? 5.390 -11.494 3.660 1.00 89.62 137 ASP A O 1
ATOM 1104 N N . ALA A 1 138 ? 3.458 -10.839 4.601 1.00 91.12 138 ALA A N 1
ATOM 1105 C CA . ALA A 1 138 ? 2.922 -10.163 3.417 1.00 91.12 138 ALA A CA 1
ATOM 1106 C C . ALA A 1 138 ? 3.915 -9.166 2.795 1.00 91.12 138 ALA A C 1
ATOM 1108 O O . ALA A 1 138 ? 4.102 -9.150 1.575 1.00 91.12 138 ALA A O 1
ATOM 1109 N N . ARG A 1 139 ? 4.639 -8.384 3.611 1.00 91.50 139 ARG A N 1
ATOM 1110 C CA . ARG A 1 139 ? 5.682 -7.466 3.115 1.00 91.50 139 ARG A CA 1
ATOM 1111 C C . ARG A 1 139 ? 6.815 -8.209 2.402 1.00 91.50 139 ARG A C 1
ATOM 1113 O O . ARG A 1 139 ? 7.292 -7.769 1.353 1.00 91.50 139 ARG A O 1
ATOM 1120 N N . GLN A 1 140 ? 7.239 -9.356 2.932 1.00 90.50 140 GLN A N 1
ATOM 1121 C CA . GLN A 1 140 ? 8.284 -10.170 2.314 1.00 90.50 140 GLN A CA 1
ATOM 1122 C C . GLN A 1 140 ? 7.786 -10.833 1.025 1.00 90.50 140 GLN A C 1
ATOM 1124 O O . GLN A 1 140 ? 8.526 -10.861 0.036 1.00 90.50 140 GLN A O 1
ATOM 1129 N N . LYS A 1 141 ? 6.542 -11.327 1.006 1.00 90.75 141 LYS A N 1
ATOM 1130 C CA . LYS A 1 141 ? 5.887 -11.859 -0.198 1.00 90.75 141 LYS A CA 1
ATOM 1131 C C . LYS A 1 141 ? 5.808 -10.802 -1.295 1.00 90.75 141 LYS A C 1
ATOM 1133 O O . LYS A 1 141 ? 6.253 -11.071 -2.411 1.00 90.75 141 LYS A O 1
ATOM 1138 N N . GLN A 1 142 ? 5.376 -9.584 -0.962 1.00 92.38 142 GLN A N 1
ATOM 1139 C CA . GLN A 1 142 ? 5.347 -8.461 -1.901 1.00 92.38 142 GLN A CA 1
ATOM 1140 C C . GLN A 1 142 ? 6.740 -8.160 -2.460 1.00 92.38 142 GLN A C 1
ATOM 1142 O O . GLN A 1 142 ? 6.914 -8.064 -3.673 1.00 92.38 142 GLN A O 1
ATOM 1147 N N . ARG A 1 143 ? 7.763 -8.086 -1.601 1.00 91.00 143 ARG A N 1
ATOM 1148 C CA . ARG A 1 143 ? 9.150 -7.858 -2.036 1.00 91.00 143 ARG A CA 1
ATOM 1149 C C . ARG A 1 143 ? 9.652 -8.948 -2.981 1.00 91.00 143 ARG A C 1
ATOM 1151 O O . ARG A 1 143 ? 10.274 -8.643 -3.996 1.00 91.00 143 ARG A O 1
ATOM 1158 N N . ARG A 1 144 ? 9.389 -10.219 -2.668 1.00 90.56 144 ARG A N 1
ATOM 1159 C CA . ARG A 1 144 ? 9.764 -11.346 -3.536 1.00 90.56 144 ARG A CA 1
ATOM 1160 C C . ARG A 1 144 ? 9.044 -11.271 -4.879 1.00 90.56 144 ARG A C 1
ATOM 1162 O O . ARG A 1 144 ? 9.683 -11.505 -5.900 1.00 90.56 144 ARG A O 1
ATOM 1169 N N . PHE A 1 145 ? 7.757 -10.933 -4.874 1.00 91.25 145 PHE A N 1
ATOM 1170 C CA . PHE A 1 145 ? 6.960 -10.769 -6.084 1.00 91.25 145 PHE A CA 1
ATOM 1171 C C . PHE A 1 145 ? 7.527 -9.668 -6.987 1.00 91.25 145 PHE A C 1
ATOM 1173 O O . PHE A 1 145 ? 7.783 -9.932 -8.161 1.00 91.25 145 PHE A O 1
ATOM 1180 N N . ILE A 1 146 ? 7.821 -8.489 -6.426 1.00 91.06 146 ILE A N 1
ATOM 1181 C CA . ILE A 1 146 ? 8.428 -7.372 -7.163 1.00 91.06 146 ILE A CA 1
ATOM 1182 C C . ILE A 1 146 ? 9.750 -7.793 -7.814 1.00 91.06 146 ILE A C 1
ATOM 1184 O O . ILE A 1 146 ? 9.921 -7.635 -9.016 1.00 91.06 146 ILE A O 1
ATOM 1188 N N . ASN A 1 147 ? 10.658 -8.403 -7.052 1.00 88.12 147 ASN A N 1
ATOM 1189 C CA . ASN A 1 147 ? 11.995 -8.699 -7.570 1.00 88.12 147 ASN A CA 1
ATOM 1190 C C . ASN A 1 147 ? 12.005 -9.884 -8.555 1.00 88.12 147 ASN A C 1
ATOM 1192 O O . ASN A 1 147 ? 12.769 -9.896 -9.521 1.00 88.12 147 ASN A O 1
ATOM 1196 N N . LYS A 1 148 ? 11.178 -10.913 -8.324 1.00 87.94 148 LYS A N 1
ATOM 1197 C CA . LYS A 1 148 ? 11.251 -12.171 -9.090 1.00 87.94 148 LYS A CA 1
ATOM 1198 C C . LYS A 1 148 ? 10.248 -12.272 -10.232 1.00 87.94 148 LYS A C 1
ATOM 1200 O O . LYS A 1 148 ? 10.593 -12.839 -11.263 1.00 87.94 148 LYS A O 1
ATOM 1205 N N . ALA A 1 149 ? 9.028 -11.781 -10.042 1.00 85.75 149 ALA A N 1
ATOM 1206 C CA . ALA A 1 149 ? 7.909 -12.055 -10.944 1.00 85.75 149 ALA A CA 1
ATOM 1207 C C . ALA A 1 149 ? 7.443 -10.819 -11.719 1.00 85.75 149 ALA A C 1
ATOM 1209 O O . ALA A 1 149 ? 6.910 -10.947 -12.819 1.00 85.75 149 ALA A O 1
ATOM 1210 N N . LEU A 1 150 ? 7.639 -9.625 -11.161 1.00 89.44 150 LEU A N 1
ATOM 1211 C CA . LEU A 1 150 ? 7.159 -8.394 -11.768 1.00 89.44 150 LEU A CA 1
ATOM 1212 C C . LEU A 1 150 ? 7.971 -8.039 -13.010 1.00 89.44 150 LEU A C 1
ATOM 1214 O O . LEU A 1 150 ? 9.189 -7.897 -12.950 1.00 89.44 150 LEU A O 1
ATOM 1218 N N . ARG A 1 151 ? 7.297 -7.873 -14.142 1.00 89.62 151 ARG A N 1
ATOM 1219 C CA . ARG A 1 151 ? 7.901 -7.423 -15.399 1.00 89.62 151 ARG A CA 1
ATOM 1220 C C . ARG A 1 151 ? 6.984 -6.408 -16.058 1.00 89.62 151 ARG A C 1
ATOM 1222 O O . ARG A 1 151 ? 5.770 -6.484 -15.869 1.00 89.62 151 ARG A O 1
ATOM 1229 N N . LEU A 1 152 ? 7.557 -5.484 -16.830 1.00 88.31 152 LEU A N 1
ATOM 1230 C CA . LEU A 1 152 ? 6.784 -4.543 -17.636 1.00 88.31 152 LEU A CA 1
ATOM 1231 C C . LEU A 1 152 ? 5.942 -5.320 -18.666 1.00 88.31 152 LEU A C 1
ATOM 1233 O O . LEU A 1 152 ? 6.508 -5.998 -19.529 1.00 88.31 152 LEU A O 1
ATOM 1237 N N . PRO A 1 153 ? 4.602 -5.227 -18.624 1.00 87.31 153 PRO A N 1
ATOM 1238 C CA . PRO A 1 153 ? 3.762 -5.849 -19.639 1.00 87.31 153 PRO A CA 1
ATOM 1239 C C . PRO A 1 153 ? 3.933 -5.166 -21.001 1.00 87.31 153 PRO A C 1
ATOM 1241 O O . PRO A 1 153 ? 4.022 -3.942 -21.073 1.00 87.31 153 PRO A O 1
ATOM 1244 N N . LYS A 1 154 ? 3.884 -5.939 -22.097 1.00 81.50 154 LYS A N 1
ATOM 1245 C CA . LYS A 1 154 ? 4.091 -5.431 -23.473 1.00 81.50 154 LYS A CA 1
ATOM 1246 C C . LYS A 1 154 ? 3.187 -4.248 -23.849 1.00 81.50 154 LYS A C 1
ATOM 1248 O O . LYS A 1 154 ? 3.616 -3.361 -24.573 1.00 81.50 154 LYS A O 1
ATOM 1253 N N . ASN A 1 155 ? 1.954 -4.233 -23.341 1.00 82.81 155 ASN A N 1
ATOM 1254 C CA . ASN A 1 155 ? 0.936 -3.233 -23.680 1.00 82.81 155 ASN A CA 1
ATOM 1255 C C . ASN A 1 155 ? 0.818 -2.109 -22.635 1.00 82.81 155 ASN A C 1
ATOM 1257 O O . ASN A 1 155 ? -0.179 -1.391 -22.614 1.00 82.81 155 ASN A O 1
ATOM 1261 N N . MET A 1 156 ? 1.791 -1.974 -21.730 1.00 86.88 156 MET A N 1
ATOM 1262 C CA . MET A 1 156 ? 1.790 -0.950 -20.686 1.00 86.88 156 MET A CA 1
ATOM 1263 C C . MET A 1 156 ? 2.914 0.060 -20.935 1.00 86.88 156 MET A C 1
ATOM 1265 O O . MET A 1 156 ? 4.051 -0.308 -21.224 1.00 86.88 156 MET A O 1
ATOM 1269 N N . SER A 1 157 ? 2.610 1.354 -20.808 1.00 89.75 157 SER A N 1
ATOM 1270 C CA . SER A 1 157 ? 3.647 2.387 -20.876 1.00 89.75 157 SER A CA 1
ATOM 1271 C C . SER A 1 157 ? 4.495 2.389 -19.607 1.00 89.75 157 SER A C 1
ATOM 1273 O O . SER A 1 157 ? 3.998 2.101 -18.513 1.00 89.75 157 SER A O 1
ATOM 1275 N N . ILE A 1 158 ? 5.764 2.781 -19.732 1.00 91.12 158 ILE A N 1
ATOM 1276 C CA . ILE A 1 158 ? 6.685 2.865 -18.588 1.00 91.12 158 ILE A CA 1
ATOM 1277 C C . ILE A 1 158 ? 6.140 3.796 -17.501 1.00 91.12 158 ILE A C 1
ATOM 1279 O O . ILE A 1 158 ? 6.232 3.484 -16.318 1.00 91.12 158 ILE A O 1
ATOM 1283 N N . ARG A 1 159 ? 5.483 4.899 -17.884 1.00 91.19 159 ARG A N 1
ATOM 1284 C CA . ARG A 1 159 ? 4.856 5.828 -16.933 1.00 91.19 159 ARG A CA 1
ATOM 1285 C C . ARG A 1 159 ? 3.715 5.181 -16.140 1.00 91.19 159 ARG A C 1
ATOM 1287 O O . ARG A 1 159 ? 3.647 5.364 -14.928 1.00 91.19 159 ARG A O 1
ATOM 1294 N N . VAL A 1 160 ? 2.828 4.431 -16.797 1.00 91.12 160 VAL A N 1
ATOM 1295 C CA . VAL A 1 160 ? 1.721 3.733 -16.113 1.00 91.12 160 VAL A CA 1
ATOM 1296 C C . VAL A 1 160 ? 2.270 2.652 -15.184 1.00 91.12 160 VAL A C 1
ATOM 1298 O O . VAL A 1 160 ? 1.864 2.575 -14.025 1.00 91.12 160 VAL A O 1
ATOM 1301 N N . PHE A 1 161 ? 3.242 1.876 -15.663 1.00 92.12 161 PHE A N 1
ATOM 1302 C CA . PHE A 1 161 ? 3.914 0.852 -14.869 1.00 92.12 161 PHE A CA 1
ATOM 1303 C C . PHE A 1 161 ? 4.605 1.440 -13.636 1.00 92.12 161 PHE A C 1
ATOM 1305 O O . PHE A 1 161 ? 4.428 0.944 -12.525 1.00 92.12 161 PHE A O 1
ATOM 1312 N N . TRP A 1 162 ? 5.331 2.546 -13.804 1.00 94.06 162 TRP A N 1
ATOM 1313 C CA . TRP A 1 162 ? 6.002 3.230 -12.707 1.00 94.06 162 TRP A CA 1
ATOM 1314 C C . TRP A 1 162 ? 5.031 3.787 -11.672 1.00 94.06 162 TRP A C 1
ATOM 1316 O O . TRP A 1 162 ? 5.233 3.591 -10.478 1.00 94.06 162 TRP A O 1
ATOM 1326 N N . ASN A 1 163 ? 3.934 4.413 -12.103 1.00 92.38 163 ASN A N 1
ATOM 1327 C CA . ASN A 1 163 ? 2.901 4.885 -11.181 1.00 92.38 163 ASN A CA 1
ATOM 1328 C C . ASN A 1 163 ? 2.311 3.732 -10.359 1.00 92.38 163 ASN A C 1
ATOM 1330 O O . ASN A 1 163 ? 2.065 3.885 -9.160 1.00 92.38 163 ASN A O 1
ATOM 1334 N N . ARG A 1 164 ? 2.130 2.559 -10.978 1.00 92.19 164 ARG A N 1
ATOM 1335 C CA . ARG A 1 164 ? 1.683 1.359 -10.268 1.00 92.19 164 ARG A CA 1
ATOM 1336 C C . ARG A 1 164 ? 2.733 0.842 -9.286 1.00 92.19 164 ARG A C 1
ATOM 1338 O O . ARG A 1 164 ? 2.385 0.509 -8.157 1.00 92.19 164 ARG A O 1
ATOM 1345 N N . LEU A 1 165 ? 4.004 0.818 -9.676 1.00 93.06 165 LEU A N 1
ATOM 1346 C CA . LEU A 1 165 ? 5.112 0.477 -8.782 1.00 93.06 165 LEU A CA 1
ATOM 1347 C C . LEU A 1 165 ? 5.183 1.422 -7.578 1.00 93.06 165 LEU A C 1
ATOM 1349 O O . LEU A 1 165 ? 5.268 0.959 -6.444 1.00 93.06 165 LEU A O 1
ATOM 1353 N N . LEU A 1 166 ? 5.075 2.734 -7.799 1.00 92.75 166 LEU A N 1
ATOM 1354 C CA . LEU A 1 166 ? 5.035 3.731 -6.730 1.00 92.75 166 LEU A CA 1
ATOM 1355 C C . LEU A 1 166 ? 3.866 3.497 -5.776 1.00 92.75 166 LEU A C 1
ATOM 1357 O O . LEU A 1 166 ? 4.045 3.594 -4.564 1.00 92.75 166 LEU A O 1
ATOM 1361 N N . PHE A 1 167 ? 2.687 3.155 -6.297 1.00 92.69 167 PHE A N 1
ATOM 1362 C CA . PHE A 1 167 ? 1.559 2.758 -5.461 1.00 92.69 167 PHE A CA 1
ATOM 1363 C C . PHE A 1 167 ? 1.906 1.544 -4.587 1.00 92.69 167 PHE A C 1
ATOM 1365 O O . PHE A 1 167 ? 1.731 1.601 -3.371 1.00 92.69 167 PHE A O 1
ATOM 1372 N N . ILE A 1 168 ? 2.474 0.486 -5.175 1.00 93.12 168 ILE A N 1
ATOM 1373 C CA . ILE A 1 168 ? 2.903 -0.707 -4.433 1.00 93.12 168 ILE A CA 1
ATOM 1374 C C . ILE A 1 168 ? 3.929 -0.332 -3.353 1.00 93.12 168 ILE A C 1
ATOM 1376 O O . ILE A 1 168 ? 3.786 -0.752 -2.209 1.00 93.12 168 ILE A O 1
ATOM 1380 N N . PHE A 1 169 ? 4.923 0.506 -3.656 1.00 93.06 169 PHE A N 1
ATOM 1381 C CA . PHE A 1 169 ? 5.908 0.954 -2.665 1.00 93.06 169 PHE A CA 1
ATOM 1382 C C . PHE A 1 169 ? 5.284 1.777 -1.535 1.00 93.06 169 PHE A C 1
ATOM 1384 O O . PHE A 1 169 ? 5.686 1.629 -0.384 1.00 93.06 169 PHE A O 1
ATOM 1391 N N . ARG A 1 170 ? 4.268 2.599 -1.824 1.00 92.69 170 ARG A N 1
ATOM 1392 C CA . ARG A 1 170 ? 3.511 3.322 -0.790 1.00 92.69 170 ARG A CA 1
ATOM 1393 C C . ARG A 1 170 ? 2.743 2.385 0.140 1.00 92.69 170 ARG A C 1
ATOM 1395 O O . ARG A 1 170 ? 2.480 2.771 1.272 1.00 92.69 170 ARG A O 1
ATOM 1402 N N . CYS A 1 171 ? 2.409 1.174 -0.304 1.00 92.69 171 CYS A N 1
ATOM 1403 C CA . CYS A 1 171 ? 1.720 0.175 0.513 1.00 92.69 171 CYS A CA 1
ATOM 1404 C C . CYS A 1 171 ? 2.642 -0.497 1.546 1.00 92.69 171 CYS A C 1
ATOM 1406 O O . CYS A 1 171 ? 2.156 -0.977 2.566 1.00 92.69 171 CYS A O 1
ATOM 1408 N N . TYR A 1 172 ? 3.967 -0.508 1.335 1.00 91.56 172 TYR A N 1
ATOM 1409 C CA . TYR A 1 172 ? 4.926 -1.243 2.181 1.00 91.56 172 TYR A CA 1
ATOM 1410 C C . TYR A 1 172 ? 4.806 -0.964 3.686 1.00 91.56 172 TYR A C 1
ATOM 1412 O O . TYR A 1 172 ? 4.766 -1.934 4.445 1.00 91.56 172 TYR A O 1
ATOM 1420 N N . PRO A 1 173 ? 4.710 0.302 4.142 1.00 90.69 173 PRO A N 1
ATOM 1421 C CA . PRO A 1 173 ? 4.562 0.611 5.564 1.00 90.69 173 PRO A CA 1
ATOM 1422 C C . PRO A 1 173 ? 3.308 0.010 6.205 1.00 90.69 173 PRO A C 1
ATOM 1424 O O . PRO A 1 173 ? 3.252 -0.130 7.421 1.00 90.69 173 PRO A O 1
ATOM 1427 N N . HIS A 1 174 ? 2.296 -0.324 5.405 1.00 91.56 174 HIS A N 1
ATOM 1428 C CA . HIS A 1 174 ? 1.016 -0.846 5.875 1.00 91.56 174 HIS A CA 1
ATOM 1429 C C . HIS A 1 174 ? 0.952 -2.374 5.870 1.00 91.56 174 HIS A C 1
ATOM 1431 O O . HIS A 1 174 ? 0.088 -2.938 6.535 1.00 91.56 174 HIS A O 1
ATOM 1437 N N . LEU A 1 175 ? 1.864 -3.043 5.159 1.00 91.88 175 LEU A N 1
ATOM 1438 C CA . LEU A 1 175 ? 1.936 -4.501 5.122 1.00 91.88 175 LEU A CA 1
ATOM 1439 C C . LEU A 1 175 ? 2.648 -5.042 6.369 1.00 91.88 175 LEU A C 1
ATOM 1441 O O . LEU A 1 175 ? 3.727 -4.532 6.691 1.00 91.88 175 LEU A O 1
ATOM 1445 N N . PRO A 1 176 ? 2.123 -6.091 7.026 1.00 90.56 176 PRO A N 1
ATOM 1446 C CA . PRO A 1 176 ? 2.822 -6.774 8.110 1.00 90.56 176 PRO A CA 1
ATOM 1447 C C . PRO A 1 176 ? 4.158 -7.386 7.669 1.00 90.56 176 PRO A C 1
ATOM 1449 O O . PRO A 1 176 ? 4.337 -7.777 6.509 1.00 90.56 176 PRO A O 1
ATOM 1452 N N . GLY A 1 177 ? 5.083 -7.490 8.623 1.00 87.00 177 GLY A N 1
ATOM 1453 C CA . GLY A 1 177 ? 6.361 -8.179 8.461 1.00 87.00 177 GLY A CA 1
ATOM 1454 C C . GLY A 1 177 ? 7.581 -7.263 8.429 1.00 87.00 177 GLY A C 1
ATOM 1455 O O . GLY A 1 177 ? 7.503 -6.044 8.581 1.00 87.00 177 GLY A O 1
ATOM 1456 N N . THR A 1 178 ? 8.745 -7.881 8.240 1.00 79.56 178 THR A N 1
ATOM 1457 C CA . THR A 1 178 ? 10.040 -7.196 8.247 1.00 79.56 178 THR A CA 1
ATOM 1458 C C . THR A 1 178 ? 10.428 -6.706 6.850 1.00 79.56 178 THR A C 1
ATOM 1460 O O . THR A 1 178 ? 10.097 -7.306 5.825 1.00 79.56 178 THR A O 1
ATOM 1463 N N . GLY A 1 179 ? 11.136 -5.579 6.798 1.00 73.50 179 GLY A N 1
ATOM 1464 C CA . GLY A 1 179 ? 11.606 -4.958 5.559 1.00 73.50 179 GLY A CA 1
ATOM 1465 C C . GLY A 1 179 ? 11.317 -3.465 5.530 1.00 73.50 179 GLY A C 1
ATOM 1466 O O . GLY A 1 179 ? 10.311 -3.010 6.066 1.00 73.50 179 GLY A O 1
ATOM 1467 N N . THR A 1 180 ? 12.207 -2.697 4.921 1.00 82.56 180 THR A N 1
ATOM 1468 C CA . THR A 1 180 ? 12.060 -1.249 4.786 1.00 82.56 180 THR A CA 1
ATOM 1469 C C . THR A 1 180 ? 11.377 -0.896 3.472 1.00 82.56 180 THR A C 1
ATOM 1471 O O . THR A 1 180 ? 11.410 -1.658 2.500 1.00 82.56 180 THR A O 1
ATOM 1474 N N . THR A 1 181 ? 10.742 0.274 3.437 1.00 87.44 181 THR A N 1
ATOM 1475 C CA . THR A 1 181 ? 10.318 0.876 2.173 1.00 87.44 181 THR A CA 1
ATOM 1476 C C . THR A 1 181 ? 11.563 1.137 1.318 1.00 87.44 181 THR A C 1
ATOM 1478 O O . THR A 1 181 ? 12.517 1.725 1.833 1.00 87.44 181 THR A O 1
ATOM 1481 N N . PRO A 1 182 ? 11.580 0.7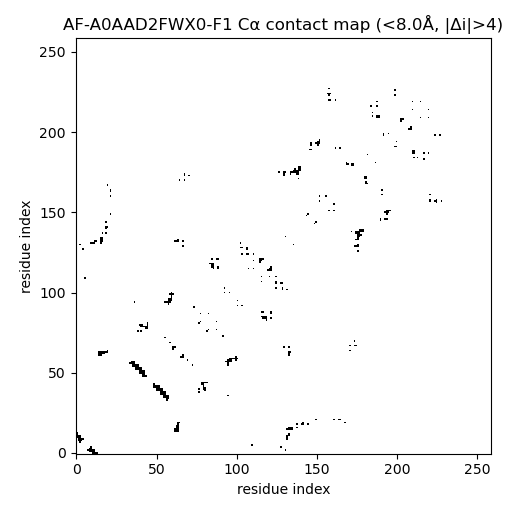24 0.039 1.00 89.81 182 PRO A N 1
ATOM 1482 C CA . PRO A 1 182 ? 12.697 0.995 -0.860 1.00 89.81 182 PRO A CA 1
ATOM 1483 C C . PRO A 1 182 ? 13.059 2.487 -0.926 1.00 89.81 182 PRO A C 1
ATOM 1485 O O . PRO A 1 182 ? 12.172 3.340 -1.071 1.00 89.81 182 PRO A O 1
ATOM 1488 N N . THR A 1 183 ? 14.359 2.792 -0.856 1.00 90.06 183 THR A N 1
ATOM 1489 C CA . THR A 1 183 ? 14.886 4.144 -1.103 1.00 90.06 183 THR A CA 1
ATOM 1490 C C . THR A 1 183 ? 14.639 4.552 -2.559 1.00 90.06 183 THR A C 1
ATOM 1492 O O . THR A 1 183 ? 14.419 3.672 -3.396 1.00 90.06 183 THR A O 1
ATOM 1495 N N . PRO A 1 184 ? 14.655 5.853 -2.902 1.00 89.19 184 PRO A N 1
ATOM 1496 C CA . PRO A 1 184 ? 14.498 6.294 -4.290 1.00 89.19 184 PRO A CA 1
ATOM 1497 C C . PRO A 1 184 ? 15.431 5.565 -5.271 1.00 89.19 184 PRO A C 1
ATOM 1499 O O . PRO A 1 184 ? 14.971 5.076 -6.299 1.00 89.19 184 PRO A O 1
ATOM 1502 N N . GLU A 1 185 ? 16.699 5.387 -4.904 1.00 89.31 185 GLU A N 1
ATOM 1503 C CA . GLU A 1 185 ? 17.725 4.692 -5.693 1.00 89.31 185 GLU A CA 1
ATOM 1504 C C . GLU A 1 185 ? 17.322 3.236 -5.934 1.00 89.31 185 GLU A C 1
ATOM 1506 O O . GLU A 1 185 ? 17.285 2.769 -7.072 1.00 89.31 185 GLU A O 1
ATOM 1511 N N . HIS A 1 186 ? 16.923 2.533 -4.870 1.00 90.19 186 HIS A N 1
ATOM 1512 C CA . HIS A 1 186 ? 16.501 1.142 -4.977 1.00 90.19 186 HIS A CA 1
ATOM 1513 C C . HIS A 1 186 ? 15.190 0.994 -5.765 1.00 90.19 186 HIS A C 1
ATOM 1515 O O . HIS A 1 186 ? 14.998 0.010 -6.475 1.00 90.19 186 HIS A O 1
ATOM 1521 N N . ARG A 1 187 ? 14.279 1.978 -5.710 1.00 91.94 187 ARG A N 1
ATOM 1522 C CA . ARG A 1 187 ? 13.077 1.973 -6.562 1.00 91.94 187 ARG A CA 1
ATOM 1523 C C . ARG A 1 187 ? 13.437 2.095 -8.043 1.00 91.94 187 ARG A C 1
ATOM 1525 O O . ARG A 1 187 ? 12.829 1.400 -8.855 1.00 91.94 187 ARG A O 1
ATOM 1532 N N . ARG A 1 188 ? 14.405 2.952 -8.394 1.00 92.38 188 ARG A N 1
ATOM 1533 C CA . ARG A 1 188 ? 14.913 3.078 -9.771 1.00 92.38 188 ARG A CA 1
ATOM 1534 C C . ARG A 1 188 ? 15.559 1.775 -10.236 1.00 92.38 188 ARG A C 1
ATOM 1536 O O . ARG A 1 188 ? 15.253 1.309 -11.327 1.00 92.38 188 ARG A O 1
ATOM 1543 N N . GLU A 1 189 ? 16.366 1.144 -9.389 1.00 92.25 189 GLU A N 1
ATOM 1544 C CA . GLU A 1 189 ? 16.957 -0.169 -9.666 1.00 92.25 189 GLU A CA 1
ATOM 1545 C C . GLU A 1 189 ? 15.882 -1.237 -9.941 1.00 92.25 189 GLU A C 1
ATOM 1547 O O . GLU A 1 189 ? 15.943 -1.935 -10.952 1.00 92.25 189 GLU A O 1
ATOM 1552 N N . ILE A 1 190 ? 14.848 -1.315 -9.096 1.00 93.12 190 ILE A N 1
ATOM 1553 C CA . ILE A 1 190 ? 13.717 -2.232 -9.294 1.00 93.12 190 ILE A CA 1
ATOM 1554 C C . ILE A 1 190 ? 13.012 -1.965 -10.629 1.00 93.12 190 ILE A C 1
ATOM 1556 O O . ILE A 1 190 ? 12.643 -2.916 -11.320 1.00 93.12 190 ILE A O 1
ATOM 1560 N N . LEU A 1 191 ? 12.816 -0.695 -11.008 1.00 93.75 191 LEU A N 1
ATOM 1561 C CA . LEU A 1 191 ? 12.233 -0.359 -12.306 1.00 93.75 191 LEU A CA 1
ATOM 1562 C C . LEU A 1 191 ? 13.064 -0.957 -13.440 1.00 93.75 191 LEU A C 1
ATOM 1564 O O . LEU A 1 191 ? 12.487 -1.641 -14.278 1.00 93.75 191 LEU A O 1
ATOM 1568 N N . ILE A 1 192 ? 14.386 -0.759 -13.440 1.00 92.44 192 ILE A N 1
ATOM 1569 C CA . ILE A 1 192 ? 15.277 -1.309 -14.474 1.00 92.44 192 ILE A CA 1
ATOM 1570 C C . ILE A 1 192 ? 15.219 -2.838 -14.506 1.00 92.44 192 ILE A C 1
ATOM 1572 O O . ILE A 1 192 ? 15.046 -3.414 -15.576 1.00 92.44 192 ILE A O 1
ATOM 1576 N N . GLN A 1 193 ? 15.234 -3.502 -13.347 1.00 91.88 193 GLN A N 1
ATOM 1577 C CA . GLN A 1 193 ? 15.111 -4.965 -13.257 1.00 91.88 193 GLN A CA 1
ATOM 1578 C C . GLN A 1 193 ? 13.785 -5.510 -13.818 1.00 91.88 193 GLN A C 1
ATOM 1580 O O . GLN A 1 193 ? 13.701 -6.677 -14.212 1.00 91.88 193 GLN A O 1
ATOM 1585 N N . CYS A 1 194 ? 12.732 -4.689 -13.845 1.00 91.25 194 CYS A N 1
ATOM 1586 C CA . CYS A 1 194 ? 11.442 -5.058 -14.424 1.00 91.25 194 CYS A CA 1
ATOM 1587 C C . CYS A 1 194 ? 11.394 -4.901 -15.954 1.00 91.25 194 CYS A C 1
ATOM 1589 O O . CYS A 1 194 ? 10.449 -5.401 -16.575 1.00 91.25 194 CYS A O 1
ATOM 1591 N N . LEU A 1 195 ? 12.361 -4.204 -16.558 1.00 90.50 195 LEU A N 1
ATOM 1592 C CA . LEU A 1 195 ? 12.439 -3.966 -17.998 1.00 90.50 195 LEU A CA 1
ATOM 1593 C C . LEU A 1 195 ? 13.184 -5.105 -18.718 1.00 90.50 195 LEU A C 1
ATOM 1595 O O . LEU A 1 195 ? 13.903 -5.889 -18.094 1.00 90.50 195 LEU A O 1
ATOM 1599 N N . PRO A 1 196 ? 13.019 -5.235 -20.046 1.00 87.75 196 PRO A N 1
ATOM 1600 C CA . PRO A 1 196 ? 13.859 -6.120 -20.844 1.00 87.75 196 PRO A CA 1
ATOM 1601 C C . PRO A 1 196 ? 15.342 -5.737 -20.735 1.00 87.75 196 PRO A C 1
ATOM 1603 O O . PRO A 1 196 ? 15.679 -4.556 -20.740 1.00 87.75 196 PRO A O 1
ATOM 1606 N N . ARG A 1 197 ? 16.240 -6.733 -20.737 1.00 87.00 197 ARG A N 1
ATOM 1607 C CA . ARG A 1 197 ? 17.703 -6.513 -20.688 1.00 87.00 197 ARG A CA 1
ATOM 1608 C C . ARG A 1 197 ? 18.242 -5.638 -21.826 1.00 87.00 197 ARG A C 1
ATOM 1610 O O . ARG A 1 197 ? 19.298 -5.040 -21.671 1.00 87.00 197 ARG A O 1
ATOM 1617 N N . SER A 1 198 ? 17.544 -5.566 -22.963 1.00 86.31 198 SER A N 1
ATOM 1618 C CA . SER A 1 198 ? 17.915 -4.659 -24.058 1.00 86.31 198 SER A CA 1
ATOM 1619 C C . SER A 1 198 ? 17.951 -3.203 -23.597 1.00 86.31 198 SER A C 1
ATOM 1621 O O . SER A 1 198 ? 18.898 -2.499 -23.919 1.00 86.31 198 SER A O 1
ATOM 1623 N N . VAL A 1 199 ? 17.001 -2.796 -22.751 1.00 88.75 199 VAL A N 1
ATOM 1624 C CA . VAL A 1 199 ? 16.922 -1.426 -22.232 1.00 88.75 199 VAL A CA 1
ATOM 1625 C C . VAL A 1 199 ? 18.143 -1.085 -21.384 1.00 88.75 199 VAL A C 1
ATOM 1627 O O . VAL A 1 199 ? 18.697 -0.001 -21.524 1.00 88.75 199 VAL A O 1
ATOM 1630 N N . GLU A 1 200 ? 18.597 -2.012 -20.538 1.00 86.94 200 GLU A N 1
ATOM 1631 C CA . GLU A 1 200 ? 19.815 -1.827 -19.741 1.00 86.94 200 GLU A CA 1
ATOM 1632 C C . GLU A 1 200 ? 21.048 -1.668 -20.645 1.00 86.94 200 GLU A C 1
ATOM 1634 O O . GLU A 1 200 ? 21.839 -0.748 -20.449 1.00 86.94 200 GLU A O 1
ATOM 1639 N N . ASN A 1 201 ? 21.160 -2.480 -21.703 1.00 87.31 201 ASN A N 1
ATOM 1640 C CA . ASN A 1 201 ? 22.243 -2.352 -22.681 1.00 87.31 201 ASN A CA 1
ATOM 1641 C C . ASN A 1 201 ? 22.217 -0.995 -23.399 1.00 87.31 201 ASN A C 1
ATOM 1643 O O . ASN A 1 201 ? 23.269 -0.388 -23.599 1.00 87.31 201 ASN A O 1
ATOM 1647 N N . ASP A 1 202 ? 21.039 -0.510 -23.789 1.00 88.4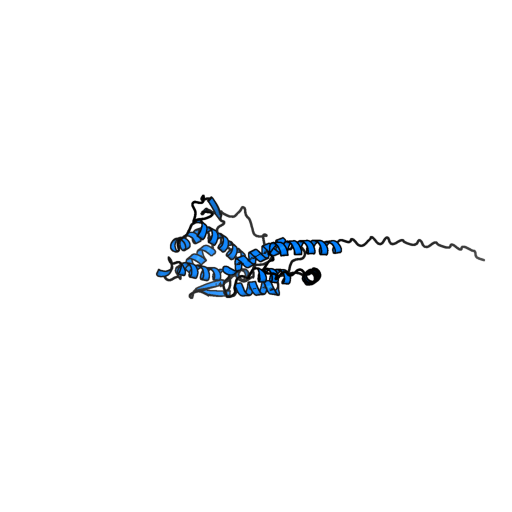4 202 ASP A N 1
ATOM 1648 C CA . ASP A 1 202 ? 20.898 0.776 -24.477 1.00 88.44 202 ASP A CA 1
ATOM 1649 C C . ASP A 1 202 ? 21.179 1.956 -23.547 1.00 88.44 202 ASP A C 1
ATOM 1651 O O . ASP A 1 202 ? 21.819 2.927 -23.954 1.00 88.44 202 ASP A O 1
ATOM 1655 N N . MET A 1 203 ? 20.807 1.839 -22.271 1.00 90.25 203 MET A N 1
ATOM 1656 C CA . MET A 1 203 ? 21.213 2.780 -21.229 1.00 90.25 203 MET A CA 1
ATOM 1657 C C . MET A 1 203 ? 22.734 2.820 -21.074 1.00 90.25 203 MET A C 1
ATOM 1659 O O . MET A 1 203 ? 23.305 3.908 -21.044 1.00 90.25 203 MET A O 1
ATOM 1663 N N . THR A 1 204 ? 23.402 1.662 -21.029 1.00 87.94 204 THR A N 1
ATOM 1664 C CA . THR A 1 204 ? 24.870 1.589 -20.961 1.00 87.94 204 THR A CA 1
ATOM 1665 C C . THR A 1 204 ? 25.529 2.191 -22.203 1.00 87.94 204 THR A C 1
ATOM 1667 O O . THR A 1 204 ? 26.476 2.961 -22.072 1.00 87.94 204 THR A O 1
ATOM 1670 N N . ARG A 1 205 ? 25.020 1.903 -23.410 1.00 87.31 205 ARG A N 1
ATOM 1671 C CA . ARG A 1 205 ? 25.524 2.500 -24.664 1.00 87.31 205 ARG A CA 1
ATOM 1672 C C . ARG A 1 205 ? 25.356 4.018 -24.693 1.00 87.31 205 ARG A C 1
ATOM 1674 O O . ARG A 1 205 ? 26.210 4.712 -25.232 1.00 87.31 205 ARG A O 1
ATOM 1681 N N . GLY A 1 206 ? 24.262 4.519 -24.125 1.00 85.31 206 GLY A N 1
ATOM 1682 C CA . GLY A 1 206 ? 23.979 5.945 -23.994 1.00 85.31 206 GLY A CA 1
ATOM 1683 C C . GLY A 1 206 ? 24.647 6.625 -22.795 1.00 85.31 206 GLY A C 1
ATOM 1684 O O . GLY A 1 206 ? 24.290 7.766 -22.512 1.00 85.31 206 GLY A O 1
ATOM 1685 N N . ASP A 1 207 ? 25.537 5.931 -22.070 1.00 89.38 207 ASP A N 1
ATOM 1686 C CA . ASP A 1 207 ? 26.183 6.378 -20.822 1.00 89.38 207 ASP A CA 1
ATOM 1687 C C . ASP A 1 207 ? 25.186 6.932 -19.779 1.00 89.38 207 ASP A C 1
ATOM 1689 O O . ASP A 1 207 ? 25.460 7.844 -18.993 1.00 89.38 207 ASP A O 1
ATOM 1693 N N . TYR A 1 208 ? 23.965 6.387 -19.761 1.00 91.06 208 TYR A N 1
ATOM 1694 C CA . TYR A 1 208 ? 22.943 6.795 -18.811 1.00 91.06 208 TYR A CA 1
ATOM 1695 C C . TYR A 1 208 ? 23.079 6.008 -17.505 1.00 91.06 208 TYR A C 1
ATOM 1697 O O . TYR A 1 208 ? 22.637 4.867 -17.390 1.00 91.06 208 TYR A O 1
ATOM 1705 N N . ARG A 1 209 ? 23.609 6.665 -16.472 1.00 88.88 209 ARG A N 1
ATOM 1706 C CA . ARG A 1 209 ? 23.694 6.121 -15.103 1.00 88.88 209 ARG A CA 1
ATOM 1707 C C . ARG A 1 209 ? 22.405 6.353 -14.322 1.00 88.88 209 ARG A C 1
ATOM 1709 O O . ARG A 1 209 ? 22.111 7.500 -14.015 1.00 88.88 209 ARG A O 1
ATOM 1716 N N . TRP A 1 210 ? 21.585 5.337 -14.066 1.00 85.06 210 TRP A N 1
ATOM 1717 C CA . TRP A 1 210 ? 20.287 5.496 -13.372 1.00 85.06 210 TRP A CA 1
ATOM 1718 C C . TRP A 1 210 ? 20.391 5.526 -11.840 1.00 85.06 210 TRP A C 1
ATOM 1720 O O . TRP A 1 210 ? 19.441 5.910 -11.154 1.00 85.06 210 TRP A O 1
ATOM 1730 N N . ASP A 1 211 ? 21.537 5.104 -11.324 1.00 81.94 211 ASP A N 1
ATOM 1731 C CA . ASP A 1 211 ? 21.925 5.050 -9.918 1.00 81.94 211 ASP A CA 1
ATOM 1732 C C . ASP A 1 211 ? 22.564 6.356 -9.415 1.00 81.94 211 ASP A C 1
ATOM 1734 O O . ASP A 1 211 ? 22.813 6.491 -8.220 1.00 81.94 211 ASP A O 1
ATOM 1738 N N . ASP A 1 212 ? 22.775 7.340 -10.297 1.00 85.88 212 ASP A N 1
ATOM 1739 C CA . ASP A 1 212 ? 23.274 8.667 -9.931 1.00 85.88 212 ASP A CA 1
ATOM 1740 C C . ASP A 1 212 ? 22.348 9.328 -8.885 1.00 85.88 212 ASP A C 1
ATOM 1742 O O . ASP A 1 212 ? 21.147 9.493 -9.148 1.00 85.88 212 ASP A O 1
ATOM 1746 N N . PRO A 1 213 ? 22.870 9.725 -7.707 1.00 83.62 213 PRO A N 1
ATOM 1747 C CA . PRO A 1 213 ? 22.074 10.350 -6.651 1.00 83.62 213 PRO A CA 1
ATOM 1748 C C . PRO A 1 213 ? 21.464 11.697 -7.062 1.00 83.62 213 PRO A C 1
ATOM 1750 O O . PRO A 1 213 ? 20.486 12.129 -6.456 1.00 83.62 213 PRO A O 1
ATOM 1753 N N . ASN A 1 214 ? 22.002 12.357 -8.091 1.00 87.12 214 ASN A N 1
ATOM 1754 C CA . ASN A 1 214 ? 21.475 13.627 -8.589 1.00 87.12 214 ASN A CA 1
ATOM 1755 C C . ASN A 1 214 ? 20.306 13.453 -9.566 1.00 87.12 214 ASN A C 1
ATOM 1757 O O . ASN A 1 214 ? 19.656 14.437 -9.920 1.00 87.12 214 ASN A O 1
ATOM 1761 N N . LYS A 1 215 ? 20.028 12.225 -10.023 1.00 86.00 215 LYS A N 1
ATOM 1762 C CA . LYS A 1 215 ? 18.927 11.970 -10.952 1.00 86.00 215 LYS A CA 1
ATOM 1763 C C . LYS A 1 215 ? 17.618 11.753 -10.224 1.00 86.00 215 LYS A C 1
ATOM 1765 O O . LYS A 1 215 ? 17.519 10.995 -9.258 1.00 86.00 215 LYS A O 1
ATOM 1770 N N . THR A 1 216 ? 16.575 12.377 -10.755 1.00 91.12 216 THR A N 1
ATOM 1771 C CA . THR A 1 216 ? 15.225 12.193 -10.239 1.00 91.12 216 THR A CA 1
ATOM 1772 C C . THR A 1 216 ? 14.539 11.001 -10.899 1.00 91.12 216 THR A C 1
ATOM 1774 O O . THR A 1 216 ? 14.861 10.588 -12.017 1.00 91.12 216 THR A O 1
ATOM 1777 N N . ASP A 1 217 ? 13.511 10.480 -10.231 1.00 91.31 217 ASP A N 1
ATOM 1778 C CA . ASP A 1 217 ? 12.636 9.452 -10.801 1.00 91.31 217 ASP A CA 1
ATOM 1779 C C . ASP A 1 217 ? 11.988 9.944 -12.116 1.00 91.31 217 ASP A C 1
ATOM 1781 O O . ASP A 1 217 ? 11.764 9.161 -13.036 1.00 91.31 217 ASP A O 1
ATOM 1785 N N . ILE A 1 218 ? 11.735 11.252 -12.249 1.00 92.06 218 ILE A N 1
ATOM 1786 C CA . ILE A 1 218 ? 11.156 11.861 -13.457 1.00 92.06 218 ILE A CA 1
ATOM 1787 C C . ILE A 1 218 ? 12.145 11.819 -14.626 1.00 92.06 218 ILE A C 1
ATOM 1789 O O . ILE A 1 218 ? 11.744 11.483 -15.744 1.00 92.06 218 ILE A O 1
ATOM 1793 N N . ASP A 1 219 ? 13.422 12.118 -14.382 1.00 92.44 219 ASP A N 1
ATOM 1794 C CA . ASP A 1 219 ? 14.460 12.094 -15.420 1.00 92.44 219 ASP A CA 1
ATOM 1795 C C . ASP A 1 219 ? 14.614 10.694 -16.009 1.00 92.44 219 ASP A C 1
ATOM 1797 O O . ASP A 1 219 ? 14.671 10.533 -17.232 1.00 92.44 219 ASP A O 1
ATOM 1801 N N . LEU A 1 220 ? 14.611 9.676 -15.143 1.00 93.69 220 LEU A N 1
ATOM 1802 C CA . LEU A 1 220 ? 14.671 8.279 -15.559 1.00 93.69 220 LEU A CA 1
ATOM 1803 C C . LEU A 1 220 ? 13.451 7.891 -16.392 1.00 93.69 220 LEU A C 1
ATOM 1805 O O . LEU A 1 220 ? 13.596 7.342 -17.483 1.00 93.69 220 LEU A O 1
ATOM 1809 N N . ILE A 1 221 ? 12.245 8.216 -15.928 1.00 93.88 221 ILE A N 1
ATOM 1810 C CA . ILE A 1 221 ? 11.013 7.880 -16.651 1.00 93.88 221 ILE A CA 1
ATOM 1811 C C . ILE A 1 221 ? 10.952 8.569 -18.012 1.00 93.88 221 ILE A C 1
ATOM 1813 O O . ILE A 1 221 ? 10.541 7.945 -18.992 1.00 93.88 221 ILE A O 1
ATOM 1817 N N . ASN A 1 222 ? 11.374 9.829 -18.102 1.00 92.69 222 ASN A N 1
ATOM 1818 C CA . ASN A 1 222 ? 11.412 10.552 -19.368 1.00 92.69 222 ASN A CA 1
ATOM 1819 C C . ASN A 1 222 ? 12.418 9.929 -20.341 1.00 92.69 222 ASN A C 1
ATOM 1821 O O . ASN A 1 222 ? 12.086 9.747 -21.513 1.00 92.69 222 ASN A O 1
ATOM 1825 N N . TYR A 1 223 ? 13.609 9.560 -19.864 1.00 93.31 223 TYR A N 1
ATOM 1826 C CA . TYR A 1 223 ? 14.616 8.880 -20.677 1.00 93.31 223 TYR A CA 1
ATOM 1827 C C . TYR A 1 223 ? 14.108 7.524 -21.189 1.00 93.31 223 TYR A C 1
ATOM 1829 O O . TYR A 1 223 ? 14.093 7.272 -22.392 1.00 93.31 223 TYR A O 1
ATOM 1837 N N . LEU A 1 224 ? 13.588 6.691 -20.289 1.00 93.00 224 LEU A N 1
ATOM 1838 C CA . LEU A 1 224 ? 13.046 5.377 -20.621 1.00 93.00 224 LEU A CA 1
ATOM 1839 C C . LEU A 1 224 ? 11.856 5.455 -21.587 1.00 93.00 224 LEU A C 1
ATOM 1841 O O . LEU A 1 224 ? 11.740 4.637 -22.493 1.00 93.00 224 LEU A O 1
ATOM 1845 N N . THR A 1 225 ? 10.986 6.457 -21.443 1.00 90.44 225 THR A N 1
ATOM 1846 C CA . THR A 1 225 ? 9.860 6.670 -22.370 1.00 90.44 225 THR A CA 1
ATOM 1847 C C . THR A 1 225 ? 10.352 7.023 -23.781 1.00 90.44 225 THR A C 1
ATOM 1849 O O . THR A 1 225 ? 9.757 6.591 -24.771 1.00 90.44 225 THR A O 1
ATOM 1852 N N . ARG A 1 226 ? 11.461 7.770 -23.898 1.00 88.44 226 ARG A N 1
ATOM 1853 C CA . ARG A 1 226 ? 12.097 8.041 -25.198 1.00 88.44 226 ARG A CA 1
ATOM 1854 C C . ARG A 1 226 ? 12.667 6.763 -25.806 1.00 88.44 226 ARG A C 1
ATOM 1856 O O . ARG A 1 226 ? 12.358 6.490 -26.959 1.00 88.44 226 ARG A O 1
ATOM 1863 N N . LEU A 1 227 ? 13.397 5.955 -25.030 1.00 86.50 227 LEU A N 1
ATOM 1864 C CA . LEU A 1 227 ? 13.888 4.648 -25.492 1.00 86.50 227 LEU A CA 1
ATOM 1865 C C . LEU A 1 227 ? 12.748 3.737 -25.954 1.00 86.50 227 LEU A C 1
ATOM 1867 O O . LEU A 1 227 ? 12.813 3.181 -27.044 1.00 86.50 227 LEU A O 1
ATOM 1871 N N . GLN A 1 228 ? 11.662 3.6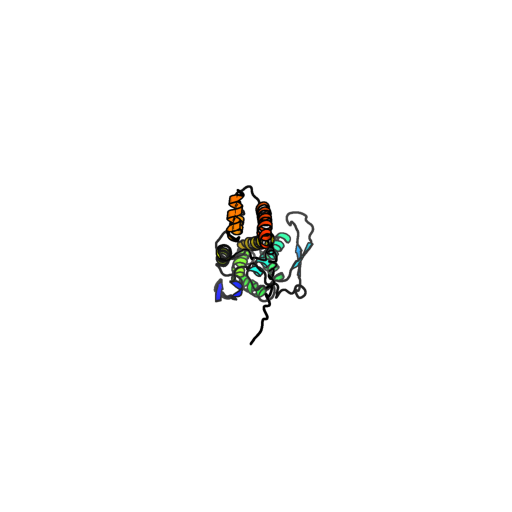69 -25.178 1.00 81.88 228 GLN A N 1
ATOM 1872 C CA . GLN A 1 228 ? 10.463 2.909 -25.529 1.00 81.88 228 GLN A CA 1
ATOM 1873 C C . GLN A 1 228 ? 9.937 3.331 -26.913 1.00 81.88 228 GLN A C 1
ATOM 1875 O O . GLN A 1 228 ? 9.599 2.493 -27.741 1.00 81.88 228 GLN A O 1
ATOM 1880 N N . THR A 1 229 ? 9.921 4.632 -27.205 1.00 76.38 229 THR A N 1
ATOM 1881 C CA . THR A 1 229 ? 9.462 5.153 -28.504 1.00 76.38 229 THR A CA 1
ATOM 1882 C C . THR A 1 229 ? 10.371 4.728 -29.665 1.00 76.38 229 THR A C 1
ATOM 1884 O O . THR A 1 229 ? 9.868 4.464 -30.755 1.00 76.38 229 THR A O 1
ATOM 1887 N N . ILE A 1 230 ? 11.683 4.629 -29.432 1.00 69.69 230 ILE A N 1
ATOM 1888 C CA . ILE A 1 230 ? 12.673 4.211 -30.436 1.00 69.69 230 ILE A CA 1
ATOM 1889 C C . ILE A 1 230 ? 12.519 2.709 -30.734 1.00 69.69 230 ILE A C 1
ATOM 1891 O O . ILE A 1 230 ? 12.307 2.345 -31.890 1.00 69.69 230 ILE A O 1
ATOM 1895 N N . ASP A 1 231 ? 12.474 1.858 -29.705 1.00 60.50 231 ASP A N 1
ATOM 1896 C CA . ASP A 1 231 ? 12.342 0.392 -29.829 1.00 60.50 231 ASP A CA 1
ATOM 1897 C C . ASP A 1 231 ? 11.006 -0.047 -30.478 1.00 60.50 231 ASP A C 1
ATOM 1899 O O . ASP A 1 231 ? 10.938 -1.009 -31.250 1.00 60.50 231 ASP A O 1
ATOM 1903 N N . PHE A 1 232 ? 9.908 0.678 -30.219 1.00 51.59 232 PHE A N 1
ATOM 1904 C CA . PHE A 1 232 ? 8.608 0.405 -30.858 1.00 51.59 232 PHE A CA 1
ATOM 1905 C C . PHE A 1 232 ? 8.467 0.982 -32.276 1.00 51.59 232 PHE A C 1
ATOM 1907 O O . PHE A 1 232 ? 7.481 0.683 -32.957 1.00 51.59 232 PHE A O 1
ATOM 1914 N N . SER A 1 233 ? 9.419 1.799 -32.735 1.00 45.12 233 SER A N 1
ATOM 1915 C CA . SER A 1 233 ? 9.424 2.335 -34.101 1.00 45.12 233 SER A CA 1
ATOM 1916 C C . SER A 1 233 ? 10.077 1.379 -35.105 1.00 45.12 233 SER A C 1
ATOM 1918 O O . SER A 1 233 ? 9.597 1.265 -36.233 1.00 45.12 233 SER A O 1
ATOM 1920 N N . GLU A 1 234 ? 11.073 0.594 -34.683 1.00 42.41 234 GLU A N 1
ATOM 1921 C CA . GLU A 1 234 ? 11.741 -0.391 -35.549 1.00 42.41 234 GLU A CA 1
ATOM 1922 C C . GLU A 1 234 ? 10.859 -1.620 -35.839 1.00 42.41 234 GLU A C 1
ATOM 1924 O O . GLU A 1 234 ? 10.885 -2.176 -36.939 1.00 42.41 234 GLU A O 1
ATOM 1929 N N . THR A 1 235 ? 9.970 -1.986 -34.909 1.00 39.53 235 THR A N 1
ATOM 1930 C CA . THR A 1 235 ? 9.022 -3.108 -35.063 1.00 39.53 235 THR A CA 1
ATOM 1931 C C . THR A 1 235 ? 7.756 -2.773 -35.867 1.00 39.53 235 THR A C 1
ATOM 1933 O O . THR A 1 235 ? 6.933 -3.657 -36.109 1.00 39.53 235 THR A O 1
ATOM 1936 N N . ARG A 1 236 ? 7.590 -1.525 -36.332 1.00 33.38 236 ARG A N 1
ATOM 1937 C CA . ARG A 1 236 ? 6.493 -1.096 -37.226 1.00 33.38 236 ARG A CA 1
ATOM 1938 C C . ARG A 1 236 ? 6.934 -0.839 -38.668 1.00 33.38 236 ARG A C 1
ATOM 1940 O O . ARG A 1 236 ? 6.173 -0.258 -39.443 1.00 33.38 236 ARG A O 1
ATOM 1947 N N . SER A 1 237 ? 8.115 -1.309 -39.064 1.00 34.34 237 SER A N 1
ATOM 1948 C CA . SER A 1 237 ? 8.415 -1.455 -40.486 1.00 34.34 237 SER A CA 1
ATOM 1949 C C . SER A 1 237 ? 7.594 -2.627 -41.037 1.00 34.34 237 SER A C 1
ATOM 1951 O O . SER A 1 237 ? 7.901 -3.801 -40.853 1.00 34.34 237 SER A O 1
ATOM 1953 N N . ILE A 1 238 ? 6.465 -2.298 -41.670 1.00 38.47 238 ILE A N 1
ATOM 1954 C CA . ILE A 1 238 ? 5.722 -3.234 -42.516 1.00 38.47 238 ILE A CA 1
ATOM 1955 C C . ILE A 1 238 ? 6.744 -3.788 -43.521 1.00 38.47 238 ILE A C 1
ATOM 1957 O O . ILE A 1 238 ? 7.383 -2.978 -44.201 1.00 38.47 238 ILE A O 1
ATOM 1961 N N . PRO A 1 239 ? 6.944 -5.115 -43.629 1.00 38.44 239 PRO A N 1
ATOM 1962 C CA . PRO A 1 239 ? 7.839 -5.645 -44.645 1.00 38.44 239 PRO A CA 1
ATOM 1963 C C . PRO A 1 239 ? 7.349 -5.145 -46.010 1.00 38.44 239 PRO A C 1
ATOM 1965 O O . PRO A 1 239 ? 6.136 -5.152 -46.255 1.00 38.44 239 PRO A O 1
ATOM 1968 N N . PRO A 1 240 ? 8.242 -4.676 -46.899 1.00 39.16 240 PRO A N 1
ATOM 1969 C CA . PRO A 1 240 ? 7.825 -4.249 -48.222 1.00 39.16 240 PRO A CA 1
ATOM 1970 C C . PRO A 1 240 ? 7.085 -5.417 -48.869 1.00 39.16 240 PRO A C 1
ATOM 1972 O O . PRO A 1 240 ? 7.598 -6.538 -48.892 1.00 39.16 240 PRO A O 1
ATOM 1975 N N . LYS A 1 241 ? 5.855 -5.163 -49.344 1.00 37.84 241 LYS A N 1
ATOM 1976 C CA . LYS A 1 241 ? 5.082 -6.128 -50.132 1.00 37.84 241 LYS A CA 1
ATOM 1977 C C . LYS A 1 241 ? 6.014 -6.675 -51.202 1.00 37.84 241 LYS A C 1
ATOM 1979 O O . LYS A 1 241 ? 6.371 -5.958 -52.132 1.00 37.84 241 LYS A O 1
ATOM 1984 N N . THR A 1 242 ? 6.417 -7.931 -51.059 1.00 37.97 242 THR A N 1
ATOM 1985 C CA . THR A 1 242 ? 7.114 -8.640 -52.117 1.00 37.97 242 THR A CA 1
ATOM 1986 C C . THR A 1 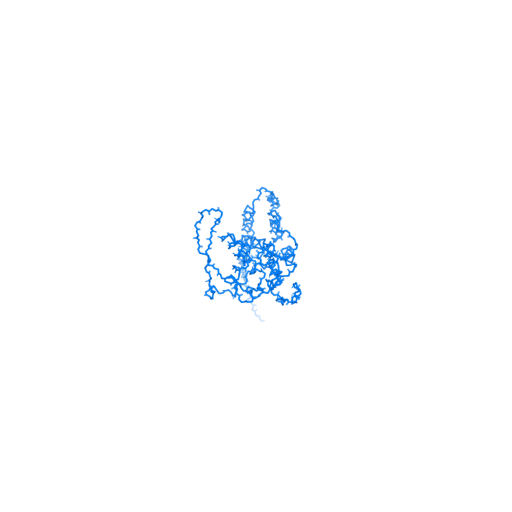242 ? 6.087 -8.818 -53.224 1.00 37.97 242 THR A C 1
ATOM 1988 O O . THR A 1 242 ? 5.229 -9.697 -53.165 1.00 37.97 242 THR A O 1
ATOM 1991 N N . THR A 1 243 ? 6.098 -7.920 -54.204 1.00 38.03 243 THR A N 1
ATOM 1992 C CA . THR A 1 243 ? 5.424 -8.134 -55.477 1.00 38.03 243 THR A CA 1
ATOM 1993 C C . THR A 1 243 ? 6.109 -9.330 -56.118 1.00 38.03 243 THR A C 1
ATOM 1995 O O . THR A 1 243 ? 7.191 -9.224 -56.692 1.00 38.03 243 THR A O 1
ATOM 1998 N N . VAL A 1 244 ? 5.495 -10.501 -55.964 1.00 37.31 244 VAL A N 1
ATOM 1999 C CA . VAL A 1 244 ? 5.843 -11.684 -56.742 1.00 37.31 244 VAL A CA 1
ATOM 2000 C C . VAL A 1 244 ? 5.482 -11.360 -58.190 1.00 37.31 244 VAL A C 1
ATOM 2002 O O . VAL A 1 244 ? 4.322 -11.427 -58.587 1.00 37.31 244 VAL A O 1
ATOM 2005 N N . SER A 1 245 ? 6.483 -10.941 -58.961 1.00 35.75 245 SER A N 1
ATOM 2006 C CA . SER A 1 245 ? 6.412 -10.891 -60.416 1.00 35.75 245 SER A CA 1
ATOM 2007 C C . SER A 1 245 ? 6.336 -12.331 -60.918 1.00 35.75 245 SER A C 1
ATOM 2009 O O . SER A 1 245 ? 7.326 -13.066 -60.904 1.00 35.75 245 SER A O 1
ATOM 2011 N N . TYR A 1 246 ? 5.135 -12.763 -61.297 1.00 33.41 246 TYR A N 1
ATOM 2012 C CA . TYR A 1 246 ? 4.962 -13.972 -62.088 1.00 33.41 246 TYR A CA 1
ATOM 2013 C C . TYR A 1 246 ? 5.586 -13.713 -63.460 1.00 33.41 246 TYR A C 1
ATOM 2015 O O . TYR A 1 246 ? 5.038 -12.965 -64.266 1.00 33.41 246 TYR A O 1
ATOM 2023 N N . LYS A 1 247 ? 6.739 -14.332 -63.731 1.00 40.78 247 LYS A N 1
ATOM 2024 C CA . LYS A 1 247 ? 7.218 -14.483 -65.105 1.00 40.78 247 LYS A CA 1
ATOM 2025 C C . LYS A 1 247 ? 6.258 -15.421 -65.830 1.00 40.78 247 LYS A C 1
ATOM 2027 O O . LYS A 1 247 ? 6.231 -16.624 -65.563 1.00 40.78 247 LYS A O 1
ATOM 2032 N N . GLU A 1 248 ? 5.460 -14.834 -66.710 1.00 37.66 248 GLU A N 1
ATOM 2033 C CA . GLU A 1 248 ? 4.701 -15.512 -67.753 1.00 37.66 248 GLU A CA 1
ATOM 2034 C C . GLU A 1 248 ? 5.608 -16.512 -68.480 1.00 37.66 248 GLU A C 1
ATOM 2036 O O . GLU A 1 248 ? 6.678 -16.169 -68.985 1.00 37.66 248 GLU A O 1
ATOM 2041 N N . LYS A 1 249 ? 5.198 -17.783 -68.492 1.00 40.72 249 LYS A N 1
ATOM 2042 C CA . LYS A 1 249 ? 5.799 -18.793 -69.359 1.00 40.72 249 LYS A CA 1
ATOM 2043 C C . LYS A 1 249 ? 5.314 -18.521 -70.778 1.00 40.72 249 LYS A C 1
ATOM 2045 O O . LYS A 1 249 ? 4.187 -18.877 -71.114 1.00 40.72 249 LYS A O 1
ATOM 2050 N N . GLU A 1 250 ? 6.169 -17.931 -71.606 1.00 41.56 250 GLU A N 1
ATOM 2051 C CA . GLU A 1 250 ? 5.965 -17.918 -73.052 1.00 41.56 250 GLU A CA 1
ATOM 2052 C C . GLU A 1 250 ? 5.995 -19.356 -73.584 1.00 41.56 250 GLU A C 1
ATOM 2054 O O . GLU A 1 250 ? 7.005 -20.063 -73.534 1.00 41.56 250 GLU A O 1
ATOM 2059 N N . GLY A 1 251 ? 4.835 -19.800 -74.063 1.00 35.59 251 GLY A N 1
ATOM 2060 C CA . GLY A 1 251 ? 4.675 -21.045 -74.788 1.00 35.59 251 GLY A CA 1
ATOM 2061 C C . GLY A 1 251 ? 5.299 -20.939 -76.174 1.00 35.59 251 GLY A C 1
ATOM 2062 O O . GLY A 1 251 ? 4.889 -20.124 -76.995 1.00 35.59 251 GLY A O 1
ATOM 2063 N N . THR A 1 252 ? 6.248 -21.821 -76.471 1.00 42.00 252 THR A N 1
ATOM 2064 C CA . THR A 1 252 ? 6.655 -22.098 -77.850 1.00 42.00 252 THR A CA 1
ATOM 2065 C C . THR A 1 252 ? 5.815 -23.247 -78.394 1.00 42.00 252 THR A C 1
ATOM 2067 O O . THR A 1 252 ? 6.043 -24.424 -78.131 1.00 42.00 252 THR A O 1
ATOM 2070 N N . SER A 1 253 ? 4.803 -22.856 -79.165 1.00 40.66 253 SER A N 1
ATOM 2071 C CA . SER A 1 253 ? 4.052 -23.702 -80.086 1.00 40.66 253 SER A CA 1
ATOM 2072 C C . SER A 1 253 ? 4.982 -24.270 -81.164 1.00 40.66 253 SER A C 1
ATOM 2074 O O . SER A 1 253 ? 5.649 -23.514 -81.871 1.00 40.66 253 SER A O 1
ATOM 2076 N N . ARG A 1 254 ? 5.000 -25.597 -81.333 1.00 41.78 254 ARG A N 1
ATOM 2077 C CA . ARG A 1 254 ? 5.394 -26.247 -82.593 1.00 41.78 254 ARG A CA 1
ATOM 2078 C C . ARG A 1 254 ? 4.441 -27.394 -82.913 1.00 41.78 254 ARG A C 1
ATOM 2080 O O . ARG A 1 254 ? 4.625 -28.533 -82.503 1.00 41.78 254 ARG A O 1
ATOM 2087 N N . LEU A 1 255 ? 3.424 -27.046 -83.694 1.00 41.12 255 LEU A N 1
ATOM 2088 C CA . LEU A 1 255 ? 2.761 -27.932 -84.645 1.00 41.12 255 LEU A CA 1
ATOM 2089 C C . LEU A 1 255 ? 3.732 -28.264 -85.787 1.00 41.12 255 LEU A C 1
ATOM 2091 O O . LEU A 1 255 ? 4.255 -27.341 -86.403 1.00 41.12 255 LEU A O 1
ATOM 2095 N N . GLN A 1 256 ? 3.898 -29.549 -86.107 1.00 38.97 256 GLN A N 1
ATOM 2096 C CA . GLN A 1 256 ? 4.029 -30.094 -87.474 1.00 38.97 256 GLN A CA 1
ATOM 2097 C C . GLN A 1 256 ? 3.980 -31.631 -87.376 1.00 38.97 256 GLN A C 1
ATOM 2099 O O . GLN A 1 256 ? 4.792 -32.240 -86.695 1.00 38.97 256 GLN A O 1
ATOM 2104 N N . LYS A 1 257 ? 2.837 -32.227 -87.737 1.00 39.78 257 LYS A N 1
ATOM 2105 C CA . LYS A 1 257 ? 2.487 -32.837 -89.042 1.00 39.78 257 LYS A CA 1
ATOM 2106 C C . LYS A 1 257 ? 3.013 -34.277 -89.193 1.00 39.78 257 LYS A C 1
ATOM 2108 O O . LYS A 1 257 ? 4.204 -34.498 -89.351 1.00 39.78 257 LYS A O 1
ATOM 2113 N N . ARG A 1 258 ? 2.055 -35.215 -89.178 1.00 35.94 258 ARG A N 1
ATOM 2114 C CA . ARG A 1 258 ? 2.156 -36.603 -89.667 1.00 35.94 258 ARG A CA 1
ATOM 2115 C C . ARG A 1 258 ? 2.557 -36.637 -91.150 1.00 35.94 258 ARG A C 1
ATOM 2117 O O . ARG A 1 258 ? 2.247 -35.685 -91.875 1.00 35.94 258 ARG A O 1
ATOM 2124 N N . PRO A 1 259 ? 3.233 -37.707 -91.581 1.00 49.56 259 PRO A N 1
ATOM 2125 C CA . PRO A 1 259 ? 2.544 -38.810 -92.272 1.00 49.56 259 PRO A CA 1
ATOM 2126 C C . PRO A 1 259 ? 2.292 -40.019 -91.371 1.00 49.56 259 PRO A C 1
ATOM 2128 O O . PRO A 1 259 ? 3.212 -40.386 -90.609 1.00 49.56 259 PRO A O 1
#